Protein AF-A0A401T9U8-F1 (afdb_monomer)

Mean predicted aligned error: 13.86 Å

Foldseek 3Di:
DVVVVVVPDPDDDPVLCCVVCLVVLLCPDLCNQLLLLVLLVLLVVCCCVPVVDDDDPLLVVLSVLQSVLLSLLVNQVVVVVPPDDNDPPRDPVSSVVVSVVVSNVSSNVQSVLLCVLAVDPDDLVVSLVVVVVVCVVVVVVVCCVNCVVVCVVQNPCHPVDVVVVVVVVVVVVVSVVSSVCCHVPNPNVVSLVVSLVVLVVVVVCCVPVVDDDDPSNVVSNVSSVVSVVSNPDDDPDDPPPDDPDPPPDPPDDDDDDDDDDDDDD

Solvent-accessible surface area (backbone atoms only — not comparable to full-atom values): 15449 Å² total; per-residue (Å²): 119,73,73,62,62,66,68,72,61,89,82,68,62,70,68,57,52,52,51,56,44,47,52,50,46,38,59,65,48,95,56,48,72,40,50,55,49,48,21,55,58,40,26,49,53,38,34,33,72,76,68,66,48,86,76,51,73,58,40,53,51,18,52,53,39,30,47,52,11,49,34,40,34,42,52,53,58,48,60,82,63,70,83,70,83,84,68,90,88,64,57,64,67,61,26,51,51,52,48,52,53,50,21,47,50,52,9,45,53,50,39,51,49,39,47,54,58,71,72,40,95,65,56,68,66,58,55,49,48,57,51,47,53,55,50,48,55,54,49,52,52,52,46,45,75,74,46,34,72,60,32,73,74,60,40,84,72,57,90,70,44,73,67,52,52,51,52,52,51,50,50,53,51,49,52,53,51,50,55,50,44,32,61,78,57,34,67,61,56,51,47,54,53,54,53,52,48,53,50,52,54,50,56,50,42,28,74,75,69,69,50,86,80,54,71,58,35,54,53,12,47,50,34,34,53,51,15,54,53,51,51,67,51,80,76,81,76,74,81,82,82,70,74,79,78,77,79,80,76,78,78,76,88,76,91,84,80,89,80,92,75,90,80,89,132

Structure (mmCIF, N/CA/C/O backbone):
data_AF-A0A401T9U8-F1
#
_entry.id   AF-A0A401T9U8-F1
#
loop_
_atom_site.group_PDB
_atom_site.id
_atom_site.type_symbol
_atom_site.label_atom_id
_atom_site.label_alt_id
_atom_site.label_comp_id
_atom_site.label_asym_id
_atom_site.label_entity_id
_atom_site.label_seq_id
_atom_site.pdbx_PDB_ins_code
_atom_site.Cartn_x
_atom_site.Cartn_y
_atom_site.Cartn_z
_atom_site.occupancy
_atom_site.B_iso_or_equiv
_atom_site.auth_seq_id
_atom_site.auth_comp_id
_atom_site.auth_asym_id
_atom_site.auth_atom_id
_atom_site.pdbx_PDB_model_num
ATOM 1 N N . LYS A 1 1 ? 1.346 -3.626 -32.323 1.00 33.00 1 LYS A N 1
ATOM 2 C CA . LYS A 1 1 ? 2.395 -2.759 -32.933 1.00 33.00 1 LYS A CA 1
ATOM 3 C C . LYS A 1 1 ? 3.516 -2.349 -31.956 1.00 33.00 1 LYS A C 1
ATOM 5 O O . LYS A 1 1 ? 4.649 -2.275 -32.404 1.00 33.00 1 LYS A O 1
ATOM 10 N N . GLY A 1 2 ? 3.281 -2.220 -30.640 1.00 28.06 2 GLY A N 1
ATOM 11 C CA . GLY A 1 2 ? 4.340 -1.903 -29.653 1.00 28.06 2 GLY A CA 1
ATOM 12 C C . GLY A 1 2 ? 5.401 -2.991 -29.386 1.00 28.06 2 GLY A C 1
ATOM 13 O O . GLY A 1 2 ? 6.506 -2.670 -28.969 1.00 28.06 2 GLY A O 1
ATOM 14 N N . LEU A 1 3 ? 5.129 -4.272 -29.686 1.00 29.61 3 LEU A N 1
ATOM 15 C CA . LEU A 1 3 ? 6.120 -5.358 -29.538 1.00 29.61 3 LEU A CA 1
ATOM 16 C C . LEU A 1 3 ? 7.216 -5.354 -30.617 1.00 29.61 3 LEU A C 1
ATOM 18 O O . LEU A 1 3 ? 8.255 -5.985 -30.447 1.00 29.61 3 LEU A O 1
ATOM 22 N N . ARG A 1 4 ? 6.972 -4.672 -31.745 1.00 27.91 4 ARG A N 1
ATOM 23 C CA . ARG A 1 4 ? 7.943 -4.565 -32.841 1.00 27.91 4 ARG A CA 1
ATOM 24 C C . ARG A 1 4 ? 9.002 -3.493 -32.560 1.00 27.91 4 ARG A C 1
ATOM 26 O O . ARG A 1 4 ? 10.125 -3.646 -33.013 1.00 27.91 4 ARG A O 1
ATOM 33 N N . ILE A 1 5 ? 8.665 -2.493 -31.743 1.00 33.44 5 ILE A N 1
ATOM 34 C CA . ILE A 1 5 ? 9.568 -1.400 -31.349 1.00 33.44 5 ILE A CA 1
ATOM 35 C C . ILE A 1 5 ? 10.529 -1.857 -30.234 1.00 33.44 5 ILE A C 1
ATOM 37 O O . ILE A 1 5 ? 11.692 -1.485 -30.224 1.00 33.44 5 ILE A O 1
ATOM 41 N N . ALA A 1 6 ? 10.110 -2.783 -29.361 1.00 33.72 6 ALA A N 1
ATOM 42 C CA . ALA A 1 6 ? 11.011 -3.400 -28.376 1.00 33.72 6 ALA A CA 1
ATOM 43 C C . ALA A 1 6 ? 11.992 -4.430 -28.984 1.00 33.72 6 ALA A C 1
ATOM 45 O O . ALA A 1 6 ? 12.920 -4.882 -28.311 1.00 33.72 6 ALA A O 1
ATOM 46 N N . ARG A 1 7 ? 11.781 -4.840 -30.244 1.00 34.25 7 ARG A N 1
ATOM 47 C CA . ARG A 1 7 ? 12.649 -5.794 -30.950 1.00 34.25 7 ARG A CA 1
ATOM 48 C C . ARG A 1 7 ? 13.846 -5.106 -31.626 1.00 34.25 7 ARG A C 1
ATOM 50 O O . ARG A 1 7 ? 14.841 -5.785 -31.845 1.00 34.25 7 ARG A O 1
ATOM 57 N N . SER A 1 8 ? 13.771 -3.803 -31.921 1.00 30.23 8 SER A N 1
ATOM 58 C CA . SER A 1 8 ? 14.823 -3.062 -32.643 1.00 30.23 8 SER A CA 1
ATOM 59 C C . SER A 1 8 ? 15.884 -2.412 -31.750 1.00 30.23 8 SER A C 1
ATOM 61 O O . SER A 1 8 ? 16.931 -2.021 -32.245 1.00 30.23 8 SER A O 1
ATOM 63 N N . GLU A 1 9 ? 15.650 -2.319 -30.444 1.00 34.97 9 GLU A N 1
ATOM 64 C CA . GLU A 1 9 ? 16.538 -1.632 -29.501 1.00 34.97 9 GLU A CA 1
ATOM 65 C C . GLU A 1 9 ? 17.366 -2.679 -28.725 1.00 34.97 9 GLU A C 1
ATOM 67 O O . GLU A 1 9 ? 16.931 -3.254 -27.720 1.00 34.97 9 GLU A O 1
ATOM 72 N N . GLY A 1 10 ? 18.552 -2.996 -29.252 1.00 36.06 10 GLY A N 1
ATOM 73 C CA . GLY A 1 10 ? 19.499 -4.007 -28.763 1.00 36.06 10 GLY A CA 1
ATOM 74 C C . GLY A 1 10 ? 20.222 -3.653 -27.458 1.00 36.06 10 GLY A C 1
ATOM 75 O O . GLY A 1 10 ? 21.439 -3.751 -27.393 1.00 36.06 10 GLY A O 1
ATOM 76 N N . TRP A 1 11 ? 19.496 -3.266 -26.407 1.00 36.62 11 TRP A N 1
ATOM 77 C CA . TRP A 1 11 ? 20.088 -2.684 -25.191 1.00 36.62 11 TRP A CA 1
ATOM 78 C C . TRP A 1 11 ? 20.196 -3.609 -23.968 1.00 36.62 11 TRP A C 1
ATOM 80 O O . TRP A 1 11 ? 20.480 -3.122 -22.876 1.00 36.62 11 TRP A O 1
ATOM 90 N N . TYR A 1 12 ? 19.997 -4.926 -24.107 1.00 37.19 12 TYR A N 1
ATOM 91 C CA . TYR A 1 12 ? 20.130 -5.847 -22.967 1.00 37.19 12 TYR A CA 1
ATOM 92 C C . TYR A 1 12 ? 20.861 -7.143 -23.334 1.00 37.19 12 TYR A C 1
ATOM 94 O O . TYR A 1 12 ? 20.435 -7.824 -24.275 1.00 37.19 12 TYR A O 1
ATOM 102 N N . PRO A 1 13 ? 21.892 -7.549 -22.568 1.00 41.69 13 PRO A N 1
ATOM 103 C CA . PRO A 1 13 ? 22.546 -8.835 -22.764 1.00 41.69 13 PRO A CA 1
ATOM 104 C C . PRO A 1 13 ? 21.569 -9.996 -22.484 1.00 41.69 13 PRO A C 1
ATOM 106 O O . PRO A 1 13 ? 20.742 -9.961 -21.567 1.00 41.69 13 PRO A O 1
ATOM 109 N N . LEU A 1 14 ? 21.668 -11.048 -23.305 1.00 45.28 14 LEU A N 1
ATOM 110 C CA . LEU A 1 14 ? 20.808 -12.244 -23.336 1.00 45.28 14 LEU A CA 1
ATOM 111 C C . LEU A 1 14 ? 20.488 -12.912 -21.972 1.00 45.28 14 LEU A C 1
ATOM 113 O O . LEU A 1 14 ? 19.345 -13.351 -21.811 1.00 45.28 14 LEU A O 1
ATOM 117 N N . PRO A 1 15 ? 21.394 -12.989 -20.973 1.00 42.59 15 PRO A N 1
ATOM 118 C CA . PRO A 1 15 ? 21.060 -13.563 -19.662 1.00 42.59 15 PRO A CA 1
ATOM 119 C C . PRO A 1 15 ? 20.124 -12.675 -18.826 1.00 42.59 15 PRO A C 1
ATOM 121 O O . PRO A 1 15 ? 19.215 -13.187 -18.171 1.00 42.59 15 PRO A O 1
ATOM 124 N N . ILE A 1 16 ? 20.254 -11.347 -18.913 1.00 38.78 16 ILE A N 1
ATOM 125 C CA . ILE A 1 16 ? 19.381 -10.398 -18.200 1.00 38.78 16 ILE A CA 1
ATOM 126 C C . ILE A 1 16 ? 17.975 -10.446 -18.789 1.00 38.78 16 ILE A C 1
ATOM 128 O O . ILE A 1 16 ? 16.994 -10.445 -18.044 1.00 38.78 16 ILE A O 1
ATOM 132 N N . ARG A 1 17 ? 17.864 -10.609 -20.115 1.00 36.12 17 ARG A N 1
ATOM 133 C CA . ARG A 1 17 ? 16.585 -10.863 -20.788 1.00 36.12 17 ARG A CA 1
ATOM 134 C C . ARG A 1 17 ? 15.909 -12.126 -20.268 1.00 36.12 17 ARG A C 1
ATOM 136 O O . ARG A 1 17 ? 14.705 -12.098 -20.094 1.00 36.12 17 ARG A O 1
ATOM 143 N N . ARG A 1 18 ? 16.645 -13.197 -19.953 1.00 34.91 18 ARG A N 1
ATOM 144 C CA . ARG A 1 18 ? 16.062 -14.430 -19.392 1.00 34.91 18 ARG A CA 1
ATOM 145 C C . ARG A 1 18 ? 15.646 -14.302 -17.928 1.00 34.91 18 ARG A C 1
ATOM 147 O O . ARG A 1 18 ? 14.660 -14.919 -17.556 1.00 34.91 18 ARG A O 1
ATOM 154 N N . LEU A 1 19 ? 16.324 -13.490 -17.116 1.00 41.56 19 LEU A N 1
ATOM 155 C CA . LEU A 1 19 ? 15.950 -13.263 -15.711 1.00 41.56 19 LEU A CA 1
ATOM 156 C C . LEU A 1 19 ? 14.809 -12.252 -15.554 1.00 41.56 19 LEU A C 1
ATOM 158 O O . LEU A 1 19 ? 13.868 -12.492 -14.806 1.00 41.56 19 LEU A O 1
ATOM 162 N N . THR A 1 20 ? 14.845 -11.142 -16.295 1.00 43.94 20 THR A N 1
ATOM 163 C CA . THR A 1 20 ? 13.725 -10.185 -16.340 1.00 43.94 20 THR A CA 1
ATOM 164 C C . THR A 1 20 ? 12.515 -10.752 -17.053 1.00 43.94 20 THR A C 1
ATOM 166 O O . THR A 1 20 ? 11.404 -10.527 -16.578 1.00 43.94 20 THR A O 1
ATOM 169 N N . ALA A 1 21 ? 12.704 -11.528 -18.125 1.00 39.94 21 ALA A N 1
ATOM 170 C CA . ALA A 1 21 ? 11.623 -12.315 -18.695 1.00 39.94 21 ALA A CA 1
ATOM 171 C C . ALA A 1 21 ? 11.233 -13.463 -17.770 1.00 39.94 21 ALA A C 1
ATOM 173 O O . ALA A 1 21 ? 10.063 -13.742 -17.716 1.00 39.94 21 ALA A O 1
ATOM 174 N N . GLY A 1 22 ? 12.118 -14.088 -16.994 1.00 42.97 22 GLY A N 1
ATOM 175 C CA . GLY A 1 22 ? 11.759 -15.159 -16.054 1.00 42.97 22 GLY A CA 1
ATOM 176 C C . GLY A 1 22 ? 10.911 -14.660 -14.883 1.00 42.97 22 GLY A C 1
ATOM 177 O O . GLY A 1 22 ? 9.914 -15.284 -14.533 1.00 42.97 22 GLY A O 1
ATOM 178 N N . ILE A 1 23 ? 11.248 -13.491 -14.334 1.00 46.62 23 ILE A N 1
ATOM 179 C CA . ILE A 1 23 ? 10.471 -12.811 -13.291 1.00 46.62 23 ILE A CA 1
ATOM 180 C C . ILE A 1 23 ? 9.191 -12.219 -13.899 1.00 46.62 23 ILE A C 1
ATOM 182 O O . ILE A 1 23 ? 8.115 -12.468 -13.376 1.00 46.62 23 ILE A O 1
ATOM 186 N N . SER A 1 24 ? 9.252 -11.540 -15.052 1.00 39.28 24 SER A N 1
ATOM 187 C CA . SER A 1 24 ? 8.044 -11.021 -15.726 1.00 39.28 24 SER A CA 1
ATOM 188 C C . SER A 1 24 ? 7.134 -12.123 -16.282 1.00 39.28 24 SER A C 1
ATOM 190 O O . SER A 1 24 ? 5.925 -11.938 -16.288 1.00 39.28 24 SER A O 1
ATOM 192 N N . LEU A 1 25 ? 7.674 -13.269 -16.716 1.00 39.88 25 LEU A N 1
ATOM 193 C CA . LEU A 1 25 ? 6.904 -14.466 -17.080 1.00 39.88 25 LEU A CA 1
ATOM 194 C C . LEU A 1 25 ? 6.314 -15.077 -15.819 1.00 39.88 25 LEU A C 1
ATOM 196 O O . LEU A 1 25 ? 5.155 -15.442 -15.841 1.00 39.88 25 LEU A O 1
ATOM 200 N N . SER A 1 26 ? 7.046 -15.170 -14.709 1.00 42.69 26 SER A N 1
ATOM 201 C CA . SER A 1 26 ? 6.463 -15.678 -13.458 1.00 42.69 26 SER A CA 1
ATOM 202 C C . SER A 1 26 ? 5.339 -14.766 -12.948 1.00 42.69 26 SER A C 1
ATOM 204 O O . SER A 1 26 ? 4.369 -15.266 -12.384 1.00 42.69 26 SER A O 1
ATOM 206 N N . LEU A 1 27 ? 5.435 -13.457 -13.223 1.00 44.56 27 LEU A N 1
ATOM 207 C CA . LEU A 1 27 ? 4.460 -12.431 -12.848 1.00 44.56 27 LEU A CA 1
ATOM 208 C C . LEU A 1 27 ? 3.303 -12.206 -13.844 1.00 44.56 27 LEU A C 1
ATOM 210 O O . LEU A 1 27 ? 2.380 -11.454 -13.547 1.00 44.56 27 LEU A O 1
ATOM 214 N N . CYS A 1 28 ? 3.305 -12.850 -15.014 1.00 42.12 28 CYS A N 1
ATOM 215 C CA . CYS A 1 28 ? 2.253 -12.692 -16.028 1.00 42.12 28 CYS A CA 1
ATOM 216 C C . CYS A 1 28 ? 1.210 -13.815 -15.939 1.00 42.12 28 CYS A C 1
ATOM 218 O O . CYS A 1 28 ? 0.863 -14.443 -16.935 1.00 42.12 28 CYS A O 1
ATOM 220 N N . VAL A 1 29 ? 0.767 -14.167 -14.731 1.00 43.62 29 VAL A N 1
ATOM 221 C CA . VAL A 1 29 ? -0.381 -15.078 -14.579 1.00 43.62 29 VAL A CA 1
ATOM 222 C C . VAL A 1 29 ? -1.641 -14.206 -14.568 1.00 43.62 29 VAL A C 1
ATOM 224 O O . VAL A 1 29 ? -1.671 -13.283 -13.752 1.00 43.62 29 VAL A O 1
ATOM 227 N N . PRO A 1 30 ? -2.659 -14.452 -15.418 1.00 40.09 30 PRO A N 1
ATOM 228 C CA . PRO A 1 30 ? -3.969 -13.823 -15.246 1.00 40.09 30 PRO A CA 1
ATOM 229 C C . PRO A 1 30 ? -4.456 -14.093 -13.816 1.00 40.09 30 PRO A C 1
ATOM 231 O O . PRO A 1 30 ? -4.521 -15.249 -13.397 1.00 40.09 30 PRO A O 1
ATOM 234 N N . GLY A 1 31 ? -4.684 -13.030 -13.041 1.00 49.53 31 GLY A N 1
ATOM 235 C CA . GLY A 1 31 ? -4.922 -13.112 -11.595 1.00 49.53 31 GLY A CA 1
ATOM 236 C C . GLY A 1 31 ? -3.797 -12.576 -10.702 1.00 49.53 31 GLY A C 1
ATOM 237 O O . GLY A 1 31 ? -3.940 -12.611 -9.482 1.00 49.53 31 GLY A O 1
ATOM 238 N N . HIS A 1 32 ? -2.702 -12.039 -11.252 1.00 54.38 32 HIS A N 1
ATOM 239 C CA . HIS A 1 32 ? -1.659 -11.381 -10.451 1.00 54.38 32 HIS A CA 1
ATOM 240 C C . HIS A 1 32 ? -2.165 -10.139 -9.719 1.00 54.38 32 HIS A C 1
ATOM 242 O O . HIS A 1 32 ? -1.834 -9.943 -8.549 1.00 54.38 32 HIS A O 1
ATOM 248 N N . GLN A 1 33 ? -2.978 -9.309 -10.376 1.00 52.69 33 GLN A N 1
ATOM 249 C CA . GLN A 1 33 ? -3.523 -8.111 -9.744 1.00 52.69 33 GLN A CA 1
ATOM 250 C C . GLN A 1 33 ? -4.530 -8.517 -8.655 1.00 52.69 33 GLN A C 1
ATOM 252 O O . GLN A 1 33 ? -4.402 -8.107 -7.500 1.00 52.69 33 GLN A O 1
ATOM 257 N N . VAL A 1 34 ? -5.436 -9.442 -8.991 1.00 56.34 34 VAL A N 1
ATOM 258 C CA . VAL A 1 34 ? -6.448 -9.992 -8.075 1.00 56.34 34 VAL A CA 1
ATOM 259 C C . VAL A 1 34 ? -5.806 -10.616 -6.837 1.00 56.34 34 VAL A C 1
ATOM 261 O O . VAL A 1 34 ? -6.212 -10.343 -5.709 1.00 56.34 34 VAL A O 1
ATOM 264 N N . MET A 1 35 ? -4.761 -11.417 -7.026 1.00 57.16 35 MET A N 1
ATOM 265 C CA . MET A 1 35 ? -4.124 -12.131 -5.930 1.00 57.16 35 MET A CA 1
ATOM 266 C C . MET A 1 35 ? -3.220 -11.214 -5.085 1.00 57.16 35 MET A C 1
ATOM 268 O O . MET A 1 35 ? -3.058 -11.456 -3.893 1.00 57.16 35 MET A O 1
ATOM 272 N N . TYR A 1 36 ? -2.764 -10.071 -5.619 1.00 61.72 36 TYR A N 1
ATOM 273 C CA . TYR A 1 36 ? -2.117 -9.014 -4.829 1.00 61.72 36 TYR A CA 1
ATOM 274 C C . TYR A 1 36 ? -3.059 -8.380 -3.789 1.00 61.72 36 TYR A C 1
ATOM 276 O O . TYR A 1 36 ? -2.602 -7.872 -2.764 1.00 61.72 36 TYR A O 1
ATOM 284 N N . GLN A 1 37 ? -4.380 -8.449 -3.993 1.00 63.00 37 GLN A N 1
ATOM 285 C CA . GLN A 1 37 ? -5.374 -7.969 -3.023 1.00 63.00 37 GLN A CA 1
ATOM 286 C C . GLN A 1 37 ? -5.557 -8.905 -1.832 1.00 63.00 37 GLN A C 1
ATOM 288 O O . GLN A 1 37 ? -6.068 -8.485 -0.791 1.00 63.00 37 GLN A O 1
ATOM 293 N N . PHE A 1 38 ? -5.055 -10.142 -1.922 1.00 65.62 38 PHE A N 1
ATOM 294 C CA . PHE A 1 38 ? -5.013 -11.069 -0.790 1.00 65.62 38 PHE A CA 1
ATOM 295 C C . PHE A 1 38 ? -4.188 -10.496 0.371 1.00 65.62 38 PHE A C 1
ATOM 297 O O . PHE A 1 38 ? -4.424 -10.809 1.538 1.00 65.62 38 PHE A O 1
ATOM 304 N N . LYS A 1 39 ? -3.292 -9.549 0.059 1.00 72.44 39 LYS A N 1
ATOM 305 C CA . LYS A 1 39 ? -2.599 -8.690 1.016 1.00 72.44 39 LYS A CA 1
ATOM 306 C C . LYS A 1 39 ? -3.528 -8.018 2.034 1.00 72.44 39 LYS A C 1
ATOM 308 O O . LYS A 1 39 ? -3.117 -7.829 3.176 1.00 72.44 39 LYS A O 1
ATOM 313 N N . ILE A 1 40 ? -4.745 -7.619 1.655 1.00 77.31 40 ILE A N 1
ATOM 314 C CA . ILE A 1 40 ? -5.689 -6.954 2.570 1.00 77.31 40 ILE A CA 1
ATOM 315 C C . ILE A 1 40 ? -6.154 -7.941 3.647 1.00 77.31 40 ILE A C 1
ATOM 317 O O . ILE A 1 40 ? -6.158 -7.607 4.833 1.00 77.31 40 ILE A O 1
ATOM 321 N N . LEU A 1 41 ? -6.457 -9.179 3.249 1.00 76.69 41 LEU A N 1
ATOM 322 C CA . LEU A 1 41 ? -6.849 -10.247 4.166 1.00 76.69 41 LEU A CA 1
ATOM 323 C C . LEU A 1 41 ? -5.679 -10.683 5.058 1.00 76.69 41 LEU A C 1
ATOM 325 O O . LEU A 1 41 ? -5.844 -10.765 6.275 1.00 76.69 41 LEU A O 1
ATOM 329 N N . THR A 1 42 ? -4.479 -10.888 4.499 1.00 77.12 42 THR A N 1
ATOM 330 C CA . THR A 1 42 ? -3.295 -11.236 5.308 1.00 77.12 42 THR A CA 1
ATOM 331 C C . THR A 1 42 ? -2.922 -10.115 6.274 1.00 77.12 42 THR A C 1
ATOM 333 O O . THR A 1 42 ? -2.597 -10.388 7.426 1.00 77.12 42 THR A O 1
ATOM 336 N N . THR A 1 43 ? -3.038 -8.851 5.854 1.00 81.62 43 THR A N 1
ATOM 337 C CA . THR A 1 43 ? -2.866 -7.688 6.736 1.00 81.62 43 THR A CA 1
ATOM 338 C C . THR A 1 43 ? -3.850 -7.728 7.900 1.00 81.62 43 THR A C 1
ATOM 340 O O . THR A 1 43 ? -3.427 -7.565 9.038 1.00 81.62 43 THR A O 1
ATOM 343 N N . ALA A 1 44 ? -5.138 -7.980 7.652 1.00 79.75 44 ALA A N 1
ATOM 344 C CA . ALA A 1 44 ? -6.139 -8.041 8.714 1.00 79.75 44 ALA A CA 1
ATOM 345 C C . ALA A 1 44 ? -5.850 -9.164 9.724 1.00 79.75 44 ALA A C 1
ATOM 347 O O . ALA A 1 44 ? -5.879 -8.927 10.933 1.00 79.75 44 ALA A O 1
ATOM 348 N N . VAL A 1 45 ? -5.492 -10.359 9.240 1.00 80.62 45 VAL A N 1
ATOM 349 C CA . VAL A 1 45 ? -5.099 -11.494 10.092 1.00 80.62 45 VAL A CA 1
ATOM 350 C C . VAL A 1 45 ? -3.881 -11.136 10.944 1.00 80.62 45 VAL A C 1
ATOM 352 O O . VAL A 1 45 ? -3.916 -11.287 12.166 1.00 80.62 45 VAL A O 1
ATOM 355 N N . PHE A 1 46 ? -2.821 -10.592 10.340 1.00 82.12 46 PHE A N 1
ATOM 356 C CA . PHE A 1 46 ? -1.642 -10.172 11.096 1.00 82.12 46 PHE A CA 1
ATOM 357 C C . PHE A 1 46 ? -1.945 -9.024 12.061 1.00 82.12 46 PHE A C 1
ATOM 359 O O . PHE A 1 46 ? -1.397 -9.020 13.159 1.00 82.12 46 PHE A O 1
ATOM 366 N N . SER A 1 47 ? -2.831 -8.082 11.726 1.00 78.56 47 SER A N 1
ATOM 367 C CA . SER A 1 47 ? -3.249 -7.009 12.639 1.00 78.56 47 SER A CA 1
ATOM 368 C C . SER A 1 47 ? -3.947 -7.563 13.885 1.00 78.56 47 SER A C 1
ATOM 370 O O . SER A 1 47 ? -3.691 -7.080 14.989 1.00 78.56 47 SER A O 1
ATOM 372 N N . VAL A 1 48 ? -4.777 -8.601 13.748 1.00 81.06 48 VAL A N 1
ATOM 373 C CA . VAL A 1 48 ? -5.398 -9.278 14.899 1.00 81.06 48 VAL A CA 1
ATOM 374 C C . VAL A 1 48 ? -4.349 -10.037 15.717 1.00 81.06 48 VAL A C 1
ATOM 376 O O . VAL A 1 48 ? -4.316 -9.898 16.937 1.00 81.06 48 VAL A O 1
ATOM 379 N N . LEU A 1 49 ? -3.438 -10.768 15.067 1.00 83.81 49 LEU A N 1
ATOM 380 C CA . LEU A 1 49 ? -2.427 -11.582 15.753 1.00 83.81 49 LEU A CA 1
ATOM 381 C C . LEU A 1 49 ? -1.315 -10.751 16.427 1.00 83.81 49 LEU A C 1
ATOM 383 O O . LEU A 1 49 ? -0.955 -11.011 17.572 1.00 83.81 49 LEU A O 1
ATOM 387 N N . MET A 1 50 ? -0.755 -9.746 15.744 1.00 80.19 50 MET A N 1
ATOM 388 C CA . MET A 1 50 ? 0.425 -8.994 16.204 1.00 80.19 50 MET A CA 1
ATOM 389 C C . MET A 1 50 ? 0.103 -7.741 17.022 1.00 80.19 50 MET A C 1
ATOM 391 O O . MET A 1 50 ? 0.906 -7.382 17.890 1.00 80.19 50 MET A O 1
ATOM 395 N N . LEU A 1 51 ? -1.016 -7.061 16.730 1.00 79.56 51 LEU A N 1
ATOM 396 C CA . LEU A 1 51 ? -1.458 -5.848 17.439 1.00 79.56 51 LEU A CA 1
ATOM 397 C C . LEU A 1 51 ? -2.598 -6.136 18.427 1.00 79.56 51 LEU A C 1
ATOM 399 O O . LEU A 1 51 ? -3.052 -5.212 19.097 1.00 79.56 51 LEU A O 1
ATOM 403 N N . LYS A 1 52 ? -3.049 -7.396 18.538 1.00 78.31 52 LYS A N 1
ATOM 404 C CA . LYS A 1 52 ? -4.145 -7.829 19.424 1.00 78.31 52 LYS A CA 1
ATOM 405 C C . LYS A 1 52 ? -5.439 -7.027 19.227 1.00 78.31 52 LYS A C 1
ATOM 407 O O . LYS A 1 52 ? -6.182 -6.783 20.176 1.00 78.31 52 LYS A O 1
ATOM 412 N N . LYS A 1 53 ? -5.720 -6.595 17.994 1.00 76.81 53 LYS A N 1
ATOM 413 C CA . LYS A 1 53 ? -6.953 -5.862 17.686 1.00 76.81 53 LYS A CA 1
ATOM 414 C C . LYS A 1 53 ? -8.164 -6.790 17.700 1.00 76.81 53 LYS A C 1
ATOM 416 O O . LYS A 1 53 ? -8.113 -7.883 17.145 1.00 76.81 53 LYS A O 1
ATOM 421 N N . SER A 1 54 ? -9.268 -6.333 18.294 1.00 72.56 54 SER A N 1
ATOM 422 C CA . SER A 1 54 ? -10.546 -7.053 18.295 1.00 72.56 54 SER A CA 1
ATOM 423 C C . SER A 1 54 ? -11.460 -6.532 17.182 1.00 72.56 54 SER A C 1
ATOM 425 O O . SER A 1 54 ? -12.136 -5.515 17.330 1.00 72.56 54 SER A O 1
ATOM 427 N N . LEU A 1 55 ? -11.474 -7.234 16.046 1.00 78.06 55 LEU A N 1
ATOM 428 C CA . LEU A 1 55 ? -12.384 -6.926 14.940 1.00 78.06 55 LEU A CA 1
ATOM 429 C C . LEU A 1 55 ? -13.767 -7.535 15.195 1.00 78.06 55 LEU A C 1
ATOM 431 O O . LEU A 1 55 ? -13.883 -8.694 15.600 1.00 78.06 55 LEU A O 1
ATOM 435 N N . SER A 1 56 ? -14.825 -6.759 14.956 1.00 83.56 56 SER A N 1
ATOM 436 C CA . SER A 1 56 ? -16.202 -7.254 15.056 1.00 83.56 56 SER A CA 1
ATOM 437 C C . SER A 1 56 ? -16.534 -8.209 13.901 1.00 83.56 56 SER A C 1
ATOM 439 O O . SER A 1 56 ? -15.886 -8.193 12.853 1.00 83.56 56 SER A O 1
ATOM 441 N N . ARG A 1 57 ? -17.586 -9.027 14.055 1.00 84.06 57 ARG A N 1
ATOM 442 C CA . ARG A 1 57 ? -18.065 -9.902 12.966 1.00 84.06 57 ARG A CA 1
ATOM 443 C C . ARG A 1 57 ? -18.440 -9.095 11.714 1.00 84.06 57 ARG A C 1
ATOM 445 O O . ARG A 1 57 ? -18.129 -9.520 10.609 1.00 84.06 57 ARG A O 1
ATOM 452 N N . LEU A 1 58 ? -19.017 -7.903 11.893 1.00 85.00 58 LEU A N 1
ATOM 453 C CA . LEU A 1 58 ? -19.335 -6.965 10.807 1.00 85.00 58 LEU A CA 1
ATOM 454 C C . LEU A 1 58 ? -18.075 -6.457 10.090 1.00 85.00 58 LEU A C 1
ATOM 456 O O . LEU A 1 58 ? -18.053 -6.393 8.865 1.00 85.00 58 LEU A O 1
ATOM 460 N N . GLN A 1 59 ? -16.999 -6.168 10.828 1.00 85.19 59 GLN A N 1
ATOM 461 C CA . GLN A 1 59 ? -15.726 -5.750 10.234 1.00 85.19 59 GLN A CA 1
ATOM 462 C C . GLN A 1 59 ? -15.076 -6.882 9.433 1.00 85.19 59 GLN A C 1
ATOM 464 O O . GLN A 1 59 ? -14.597 -6.649 8.326 1.00 85.19 59 GLN A O 1
ATOM 469 N N . TRP A 1 60 ? -15.125 -8.120 9.925 1.00 86.75 60 TRP A N 1
ATOM 470 C CA . TRP A 1 60 ? -14.677 -9.281 9.152 1.00 86.75 60 TRP A CA 1
ATOM 471 C C . TRP A 1 60 ? -15.470 -9.463 7.858 1.00 86.75 60 TRP A C 1
ATOM 473 O O . TRP A 1 60 ? -14.872 -9.632 6.798 1.00 86.75 60 TRP A O 1
ATOM 483 N N . VAL A 1 61 ? -16.799 -9.354 7.923 1.00 87.88 61 VAL A N 1
ATOM 484 C CA . VAL A 1 61 ? -17.656 -9.412 6.730 1.00 87.88 61 VAL A CA 1
ATOM 485 C C . VAL A 1 61 ? -17.292 -8.295 5.751 1.00 87.88 61 VAL A C 1
ATOM 487 O O . VAL A 1 61 ? -17.092 -8.561 4.570 1.00 87.88 61 VAL A O 1
ATOM 490 N N . SER A 1 62 ? -17.108 -7.063 6.234 1.00 88.62 62 SER A N 1
ATOM 491 C CA . SER A 1 62 ? -16.722 -5.937 5.378 1.00 88.62 62 SER A CA 1
ATOM 492 C C . SER A 1 62 ? -15.375 -6.152 4.677 1.00 88.62 62 SER A C 1
ATOM 494 O O . SER A 1 62 ? -15.234 -5.789 3.516 1.00 88.62 62 SER A O 1
ATOM 496 N N . LEU A 1 63 ? -14.406 -6.811 5.322 1.00 86.69 63 LEU A N 1
ATOM 497 C CA . LEU A 1 63 ? -13.110 -7.130 4.716 1.00 86.69 63 LEU A CA 1
ATOM 498 C C . LEU A 1 63 ? -13.232 -8.163 3.590 1.00 86.69 63 LEU A C 1
ATOM 500 O O . LEU A 1 63 ? -12.555 -8.042 2.570 1.00 86.69 63 LEU A O 1
ATOM 504 N N . VAL A 1 64 ? -14.108 -9.158 3.751 1.00 88.44 64 VAL A N 1
ATOM 505 C CA . VAL A 1 64 ? -14.380 -10.163 2.711 1.00 88.44 64 VAL A CA 1
ATOM 506 C C . VAL A 1 64 ? -15.114 -9.534 1.525 1.00 88.44 64 VAL A C 1
ATOM 508 O O . VAL A 1 64 ? -14.749 -9.783 0.374 1.00 88.44 64 VAL A O 1
ATOM 511 N N . ILE A 1 65 ? -16.102 -8.673 1.792 1.00 88.81 65 ILE A N 1
ATOM 512 C CA . ILE A 1 65 ? -16.812 -7.915 0.750 1.00 88.81 65 ILE A CA 1
ATOM 513 C C . ILE A 1 65 ? -15.832 -7.004 0.005 1.00 88.81 65 ILE A C 1
ATOM 515 O O . ILE A 1 65 ? -15.831 -6.993 -1.224 1.00 88.81 65 ILE A O 1
ATOM 519 N N . LEU A 1 66 ? -14.958 -6.297 0.729 1.00 88.31 66 LEU A N 1
ATOM 520 C CA . LEU A 1 66 ? -13.926 -5.442 0.148 1.00 88.31 66 LEU A CA 1
ATOM 521 C C . LEU A 1 66 ? -13.014 -6.239 -0.792 1.00 88.31 66 LEU A C 1
ATOM 523 O O . LEU A 1 66 ? -12.829 -5.844 -1.940 1.00 88.31 66 LEU A O 1
ATOM 527 N N . PHE A 1 67 ? -12.473 -7.369 -0.328 1.00 86.06 67 PHE A N 1
ATOM 528 C CA . PHE A 1 67 ? -11.616 -8.233 -1.143 1.00 86.06 67 PHE A CA 1
ATOM 529 C C . PHE A 1 67 ? -12.326 -8.691 -2.424 1.00 86.06 67 PHE A C 1
ATOM 531 O O . PHE A 1 67 ? -11.766 -8.584 -3.515 1.00 86.06 67 PHE A O 1
ATOM 538 N N . THR A 1 68 ? -13.579 -9.130 -2.298 1.00 86.50 68 THR A N 1
ATOM 539 C CA . THR A 1 68 ? -14.397 -9.588 -3.429 1.00 86.50 68 THR A CA 1
ATOM 540 C C . THR A 1 68 ? -14.662 -8.457 -4.427 1.00 86.50 68 THR A C 1
ATOM 542 O O . THR A 1 68 ? -14.474 -8.638 -5.627 1.00 86.50 68 THR A O 1
ATOM 545 N N . GLY A 1 69 ? -15.033 -7.267 -3.946 1.00 85.31 69 GLY A N 1
ATOM 546 C CA . GLY A 1 69 ? -15.284 -6.104 -4.796 1.00 85.31 69 GLY A CA 1
ATOM 547 C C . GLY A 1 69 ? -14.047 -5.681 -5.590 1.00 85.31 69 GLY A C 1
ATOM 548 O O . GLY A 1 69 ? -14.138 -5.437 -6.793 1.00 85.31 69 GLY A O 1
ATOM 549 N N . ILE A 1 70 ? -12.867 -5.672 -4.960 1.00 83.94 70 ILE A N 1
ATOM 550 C CA . ILE A 1 70 ? -11.625 -5.325 -5.662 1.00 83.94 70 ILE A CA 1
ATOM 551 C C . ILE A 1 70 ? -11.229 -6.416 -6.659 1.00 83.94 70 ILE A C 1
ATOM 553 O O . ILE A 1 70 ? -10.781 -6.085 -7.755 1.00 83.94 70 ILE A O 1
ATOM 557 N N . ALA A 1 71 ? -11.407 -7.695 -6.317 1.00 82.38 71 ALA A N 1
ATOM 558 C CA . ALA A 1 71 ? -11.150 -8.792 -7.245 1.00 82.38 71 ALA A CA 1
ATOM 559 C C . ALA A 1 71 ? -11.944 -8.606 -8.549 1.00 82.38 71 ALA A C 1
ATOM 561 O O . ALA A 1 71 ? -11.361 -8.651 -9.628 1.00 82.38 71 ALA A O 1
ATOM 562 N N . ILE A 1 72 ? -13.237 -8.283 -8.449 1.00 83.19 72 ILE A N 1
ATOM 563 C CA . ILE A 1 72 ? -14.106 -8.032 -9.609 1.00 83.19 72 ILE A CA 1
ATOM 564 C C . ILE A 1 72 ? -13.636 -6.808 -10.413 1.00 83.19 72 ILE A C 1
ATOM 566 O O . ILE A 1 72 ? -13.478 -6.889 -11.634 1.00 83.19 72 ILE A O 1
ATOM 570 N N . VAL A 1 73 ? -13.356 -5.682 -9.738 1.00 81.44 73 VAL A N 1
ATOM 571 C CA . VAL A 1 73 ? -12.854 -4.457 -10.393 1.00 81.44 73 VAL A CA 1
ATOM 572 C C . VAL A 1 73 ? -11.565 -4.734 -11.168 1.00 81.44 73 VAL A C 1
ATOM 574 O O . VAL A 1 73 ? -11.387 -4.224 -12.272 1.00 81.44 73 VAL A O 1
ATOM 577 N N . GLN A 1 74 ? -10.662 -5.541 -10.613 1.00 76.38 74 GLN A N 1
ATOM 578 C CA . GLN A 1 74 ? -9.367 -5.797 -11.232 1.00 76.38 74 GLN A CA 1
ATOM 579 C C . GLN A 1 74 ? -9.412 -6.814 -12.366 1.00 76.38 74 GLN A C 1
ATOM 581 O O . GLN A 1 74 ? -8.721 -6.600 -13.357 1.00 76.38 74 GLN A O 1
ATOM 586 N N . VAL A 1 75 ? -10.254 -7.850 -12.280 1.00 74.25 75 VAL A N 1
ATOM 587 C CA . VAL A 1 75 ? -10.499 -8.754 -13.420 1.00 74.25 75 VAL A CA 1
ATOM 588 C C . VAL A 1 75 ? -10.983 -7.950 -14.627 1.00 74.25 75 VAL A C 1
ATOM 590 O O . VAL A 1 75 ? -10.407 -8.049 -15.708 1.00 74.25 75 VAL A O 1
ATOM 593 N N . THR A 1 76 ? -11.944 -7.051 -14.410 1.00 71.38 76 THR A N 1
ATOM 594 C CA . THR A 1 76 ? -12.491 -6.186 -15.467 1.00 71.38 76 THR A CA 1
ATOM 595 C C . THR A 1 76 ? -11.411 -5.287 -16.098 1.00 71.38 76 THR A C 1
ATOM 597 O O . THR A 1 76 ? -11.403 -5.042 -17.303 1.00 71.38 76 THR A O 1
ATOM 600 N N . GLN A 1 77 ? -10.450 -4.802 -15.300 1.00 67.50 77 GLN A N 1
ATOM 601 C CA . GLN A 1 77 ? -9.328 -3.995 -15.801 1.00 67.50 77 GLN A CA 1
ATOM 602 C C . GLN A 1 77 ? -8.278 -4.812 -16.571 1.00 67.50 77 GLN A C 1
ATOM 604 O O . GLN A 1 77 ? -7.633 -4.272 -17.475 1.00 67.50 77 GLN A O 1
ATOM 609 N N . GLU A 1 78 ? -8.071 -6.084 -16.218 1.00 63.97 78 GLU A N 1
ATOM 610 C CA . GLU A 1 78 ? -7.146 -6.980 -16.923 1.00 63.97 78 GLU A CA 1
ATOM 611 C C . GLU A 1 78 ? -7.704 -7.425 -18.286 1.00 63.97 78 GLU A C 1
ATOM 613 O O . GLU A 1 78 ? -6.942 -7.549 -19.251 1.00 63.97 78 GLU A O 1
ATOM 618 N N . GLU A 1 79 ? -9.021 -7.608 -18.407 1.00 59.47 79 GLU A N 1
ATOM 619 C CA . GLU A 1 79 ? -9.678 -8.008 -19.660 1.00 59.47 79 GLU A CA 1
ATOM 620 C C . GLU A 1 79 ? -9.509 -6.955 -20.764 1.00 59.47 79 GLU A C 1
ATOM 622 O O . GLU A 1 79 ? -9.109 -7.291 -21.879 1.00 59.47 79 GLU A O 1
ATOM 627 N N . GLY A 1 80 ? -9.638 -5.663 -20.436 1.00 52.66 80 GLY A N 1
ATOM 628 C CA . GLY A 1 80 ? -9.358 -4.564 -21.373 1.00 52.66 80 GLY A CA 1
ATOM 629 C C . GLY A 1 80 ? -7.886 -4.448 -21.807 1.00 52.66 80 GLY A C 1
ATOM 630 O O . GLY A 1 80 ? -7.568 -3.747 -22.769 1.00 52.66 80 GLY A O 1
ATOM 631 N N . ARG A 1 81 ? -6.964 -5.135 -21.116 1.00 49.97 81 ARG A N 1
ATOM 632 C CA . ARG A 1 81 ? -5.517 -5.156 -21.404 1.00 49.97 81 ARG A CA 1
ATOM 633 C C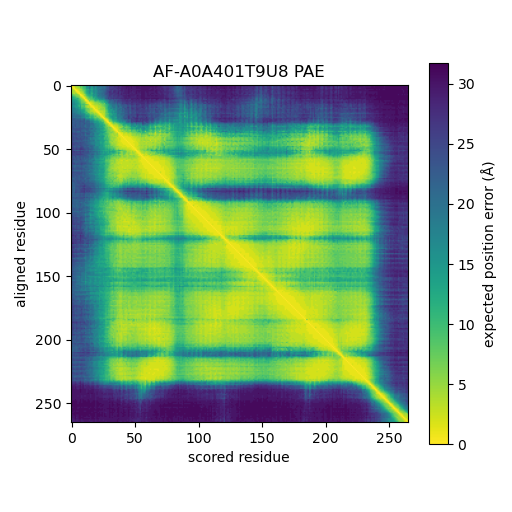 . ARG A 1 81 ? -5.048 -6.463 -22.053 1.00 49.97 81 ARG A C 1
ATOM 635 O O . ARG A 1 81 ? -3.904 -6.534 -22.517 1.00 49.97 81 ARG A O 1
ATOM 642 N N . SER A 1 82 ? -5.903 -7.482 -22.116 1.00 44.28 82 SER A N 1
ATOM 643 C CA . SER A 1 82 ? -5.549 -8.837 -22.544 1.00 44.28 82 SER A CA 1
ATOM 644 C C . SER A 1 82 ? -5.629 -9.010 -24.060 1.00 44.28 82 SER A C 1
ATOM 646 O O . SER A 1 82 ? -6.473 -9.709 -24.602 1.00 44.28 82 SER A O 1
ATOM 648 N N . GLY A 1 83 ? -4.673 -8.389 -24.750 1.00 43.75 83 GLY A N 1
ATOM 649 C CA . GLY A 1 83 ? -4.298 -8.706 -26.132 1.00 43.75 83 GLY A CA 1
ATOM 650 C C . GLY A 1 83 ? -2.849 -9.193 -26.239 1.00 43.75 83 GLY A C 1
ATOM 651 O O . GLY A 1 83 ? -2.175 -8.871 -27.217 1.00 43.75 83 GLY A O 1
ATOM 652 N N . ARG A 1 84 ? -2.310 -9.862 -25.207 1.00 45.72 84 ARG A N 1
ATOM 653 C CA . ARG A 1 84 ? -0.882 -10.213 -25.129 1.00 45.72 84 ARG A CA 1
ATOM 654 C C . ARG A 1 84 ? -0.666 -11.722 -25.075 1.00 45.72 84 ARG A C 1
ATOM 656 O O . ARG A 1 84 ? -1.155 -12.395 -24.175 1.00 45.72 84 ARG A O 1
ATOM 663 N N . ASP A 1 85 ? 0.079 -12.203 -26.065 1.00 42.69 85 ASP A N 1
ATOM 664 C CA . ASP A 1 85 ? 0.485 -13.590 -26.279 1.00 42.69 85 ASP A CA 1
ATOM 665 C C . ASP A 1 85 ? 0.929 -14.293 -24.987 1.00 42.69 85 ASP A C 1
ATOM 667 O O . ASP A 1 85 ? 1.840 -13.834 -24.292 1.00 42.69 85 ASP A O 1
ATOM 671 N N . ARG A 1 86 ? 0.304 -15.442 -24.700 1.00 49.03 86 ARG A N 1
ATOM 672 C CA . ARG A 1 86 ? 0.763 -16.391 -23.679 1.00 49.03 86 ARG A CA 1
ATOM 673 C C . ARG A 1 86 ? 2.158 -16.879 -24.069 1.00 49.03 86 ARG A C 1
ATOM 675 O O . ARG A 1 86 ? 2.320 -17.503 -25.115 1.00 49.03 86 ARG A O 1
ATOM 682 N N . ALA A 1 87 ? 3.165 -16.605 -23.243 1.00 50.19 87 ALA A N 1
ATOM 683 C CA . ALA A 1 87 ? 4.505 -17.132 -23.472 1.00 50.19 87 ALA A CA 1
ATOM 684 C C . ALA A 1 87 ? 4.532 -18.639 -23.126 1.00 50.19 87 ALA A C 1
ATOM 686 O O . ALA A 1 87 ? 4.172 -19.006 -22.004 1.00 50.19 87 ALA A O 1
ATOM 687 N N . PRO A 1 88 ? 4.941 -19.529 -24.046 1.00 42.06 88 PRO A N 1
ATOM 688 C CA . PRO A 1 88 ? 5.056 -20.955 -23.750 1.00 42.06 88 PRO A CA 1
ATOM 689 C C . PRO A 1 88 ? 6.183 -21.197 -22.728 1.00 42.06 88 PRO A C 1
ATOM 691 O O . PRO A 1 88 ? 7.296 -20.703 -22.905 1.00 42.06 88 PRO A O 1
ATOM 694 N N . GLY A 1 89 ? 5.894 -21.948 -21.656 1.00 55.62 89 GLY A N 1
ATOM 695 C CA . GLY A 1 89 ? 6.872 -22.322 -20.614 1.00 55.62 89 GLY A CA 1
ATOM 696 C C . GLY A 1 89 ? 6.675 -21.688 -19.227 1.00 55.62 89 GLY A C 1
ATOM 697 O O . GLY A 1 89 ? 7.588 -21.719 -18.404 1.00 55.62 89 GLY A O 1
ATOM 698 N N . GLN A 1 90 ? 5.512 -21.097 -18.945 1.00 55.78 90 GLN A N 1
ATOM 699 C CA . GLN A 1 90 ? 5.223 -20.454 -17.661 1.00 55.78 90 GLN A CA 1
ATOM 700 C C . GLN A 1 90 ? 4.737 -21.460 -16.602 1.00 55.78 90 GLN A C 1
ATOM 702 O O . GLN A 1 90 ? 3.678 -22.071 -16.737 1.00 55.78 90 GLN A O 1
ATOM 707 N N . ASN A 1 91 ? 5.495 -21.608 -15.512 1.00 64.69 91 ASN A N 1
ATOM 708 C CA . ASN A 1 91 ? 5.111 -22.456 -14.383 1.00 64.69 91 ASN A CA 1
ATOM 709 C C . ASN A 1 91 ? 4.096 -21.734 -13.485 1.00 64.69 91 ASN A C 1
ATOM 711 O O . ASN A 1 91 ? 4.476 -20.965 -12.599 1.00 64.69 91 ASN A O 1
ATOM 715 N N . TYR A 1 92 ? 2.808 -22.019 -13.681 1.00 66.56 92 TYR A N 1
ATOM 716 C CA . TYR A 1 92 ? 1.708 -21.455 -12.886 1.00 66.56 92 TYR A CA 1
ATOM 717 C C . TYR A 1 92 ? 1.895 -21.638 -11.377 1.00 66.56 92 TYR A C 1
ATOM 719 O O . TYR A 1 92 ? 1.627 -20.716 -10.611 1.00 66.56 92 TYR A O 1
ATOM 727 N N . LEU A 1 93 ? 2.412 -22.795 -10.950 1.00 69.38 93 LEU A N 1
ATOM 728 C CA . LEU A 1 93 ? 2.643 -23.089 -9.536 1.00 69.38 93 LEU A CA 1
ATOM 729 C C . LEU A 1 93 ? 3.696 -22.159 -8.915 1.00 69.38 93 LEU A C 1
ATOM 731 O O . LEU A 1 93 ? 3.504 -21.668 -7.808 1.00 69.38 93 LEU A O 1
ATOM 735 N N . VAL A 1 94 ? 4.787 -21.878 -9.635 1.00 69.25 94 VAL A N 1
ATOM 736 C CA . VAL A 1 94 ? 5.855 -20.986 -9.153 1.00 69.25 94 VAL A CA 1
ATOM 737 C C . VAL A 1 94 ? 5.349 -19.548 -9.065 1.00 69.25 94 VAL A C 1
ATOM 739 O O . VAL A 1 94 ? 5.607 -18.878 -8.069 1.00 69.25 94 VAL A O 1
ATOM 742 N N . GLY A 1 95 ? 4.575 -19.097 -10.059 1.00 65.69 95 GLY A N 1
ATOM 743 C CA . GLY A 1 95 ? 3.912 -17.792 -10.018 1.00 65.69 95 GLY A CA 1
ATOM 744 C C . GLY A 1 95 ? 2.938 -17.678 -8.842 1.00 65.69 95 GLY A C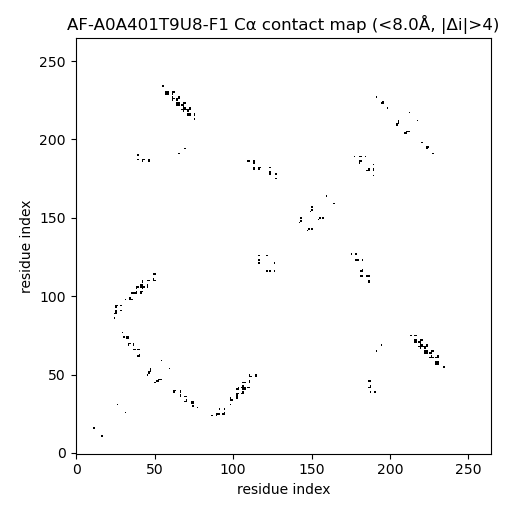 1
ATOM 745 O O . GLY A 1 95 ? 3.000 -16.716 -8.084 1.00 65.69 95 GLY A O 1
ATOM 746 N N . LEU A 1 96 ? 2.098 -18.695 -8.625 1.00 66.12 96 LEU A N 1
ATOM 747 C CA . LEU A 1 96 ? 1.150 -18.727 -7.509 1.00 66.12 96 LEU A CA 1
ATOM 748 C C . LEU A 1 96 ? 1.864 -18.680 -6.151 1.00 66.12 96 LEU A C 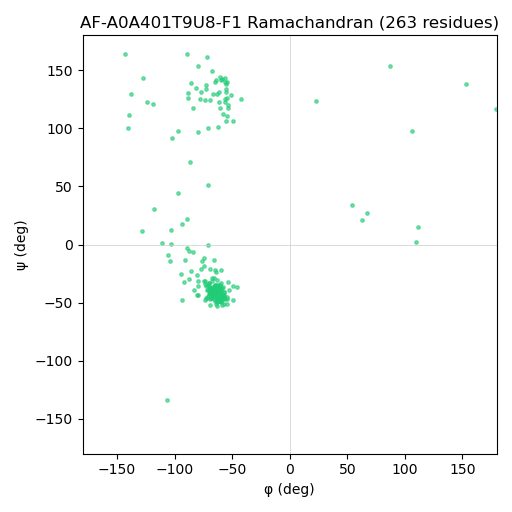1
ATOM 750 O O . LEU A 1 96 ? 1.519 -17.859 -5.303 1.00 66.12 96 LEU A O 1
ATOM 754 N N . LEU A 1 97 ? 2.887 -19.517 -5.951 1.00 73.62 97 LEU A N 1
ATOM 755 C CA . LEU A 1 97 ? 3.669 -19.531 -4.714 1.00 73.62 97 LEU A CA 1
ATOM 756 C C . LEU A 1 97 ? 4.397 -18.200 -4.485 1.00 73.62 97 LEU A C 1
ATOM 758 O O . LEU A 1 97 ? 4.383 -17.686 -3.368 1.00 73.62 97 LEU A O 1
ATOM 762 N N . ALA A 1 98 ? 4.974 -17.601 -5.530 1.00 68.31 98 ALA A N 1
ATOM 763 C CA . ALA A 1 98 ? 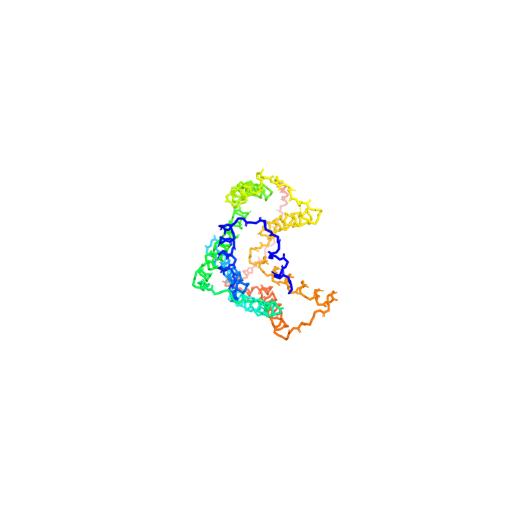5.621 -1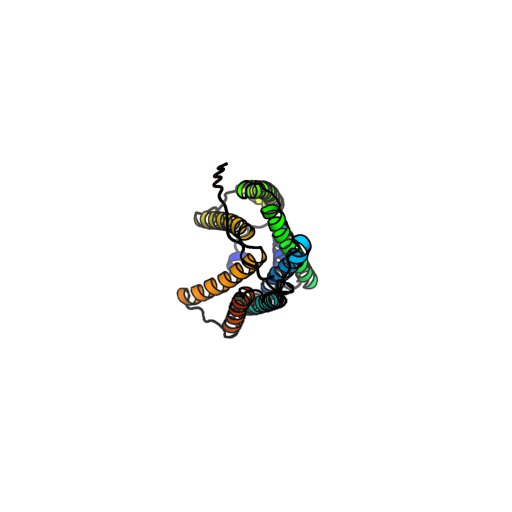6.294 -5.435 1.00 68.31 98 ALA A CA 1
ATOM 764 C C . ALA A 1 98 ? 4.634 -15.193 -5.010 1.00 68.31 98 ALA A C 1
ATOM 766 O O . ALA A 1 98 ? 4.959 -14.358 -4.158 1.00 68.31 98 ALA A O 1
ATOM 767 N N . VAL A 1 99 ? 3.403 -15.211 -5.532 1.00 68.62 99 VAL A N 1
ATOM 768 C CA . VAL A 1 99 ? 2.369 -14.254 -5.123 1.00 68.62 99 VAL A CA 1
ATOM 769 C C . VAL A 1 99 ? 1.946 -14.479 -3.677 1.00 68.62 99 VAL A C 1
ATOM 771 O O . VAL A 1 99 ? 1.879 -13.516 -2.918 1.00 68.62 99 VAL A O 1
ATOM 774 N N . LEU A 1 100 ? 1.728 -15.726 -3.257 1.00 72.50 100 LEU A N 1
ATOM 775 C CA . LEU A 1 100 ? 1.365 -16.030 -1.871 1.00 72.50 100 LEU A CA 1
ATOM 776 C C . LEU A 1 100 ? 2.445 -15.558 -0.891 1.00 72.50 100 LEU A C 1
ATOM 778 O O . LEU A 1 100 ? 2.137 -14.851 0.071 1.00 72.50 100 LEU A O 1
ATOM 782 N N . VAL A 1 101 ? 3.714 -15.866 -1.170 1.00 77.81 101 VAL A N 1
ATOM 783 C CA . VAL A 1 101 ? 4.849 -15.421 -0.347 1.00 77.81 101 VAL A CA 1
ATOM 784 C C . VAL A 1 101 ? 4.934 -13.895 -0.309 1.00 77.81 101 VAL A C 1
ATOM 786 O O . VAL A 1 101 ? 5.105 -13.318 0.767 1.00 77.81 101 VAL A O 1
ATOM 789 N N . SER A 1 102 ? 4.753 -13.214 -1.445 1.00 74.44 102 SER A N 1
ATOM 790 C CA . SER A 1 102 ? 4.787 -11.746 -1.483 1.00 74.44 102 SER A CA 1
ATOM 791 C C . SER A 1 102 ? 3.613 -11.103 -0.729 1.00 74.44 102 SER A C 1
ATOM 793 O O . SER A 1 102 ? 3.814 -10.112 -0.026 1.00 74.44 102 SER A O 1
ATOM 795 N N . CYS A 1 103 ? 2.412 -11.688 -0.776 1.00 74.94 103 CYS A N 1
ATOM 796 C CA . CYS A 1 103 ? 1.238 -11.199 -0.048 1.00 74.94 103 CYS A CA 1
ATOM 797 C C . CYS A 1 103 ? 1.367 -11.388 1.465 1.00 74.94 103 CYS A C 1
ATOM 799 O O . CYS A 1 103 ? 1.016 -10.487 2.234 1.00 74.94 103 CYS A O 1
ATOM 801 N N . VAL A 1 104 ? 1.888 -12.537 1.904 1.00 77.94 104 VAL A N 1
ATOM 802 C CA . VAL A 1 104 ? 2.167 -12.805 3.322 1.00 77.94 104 VAL A CA 1
ATOM 803 C C . VAL A 1 104 ? 3.257 -11.864 3.830 1.00 77.94 104 VAL A C 1
ATOM 805 O O . VAL A 1 104 ? 3.059 -11.193 4.842 1.00 77.94 104 VAL A O 1
ATOM 808 N N . SER A 1 105 ? 4.364 -11.740 3.092 1.00 82.69 105 SER A N 1
ATOM 809 C CA . SER A 1 105 ? 5.466 -10.834 3.431 1.00 82.69 105 SER A CA 1
ATOM 810 C C . SER A 1 105 ? 5.004 -9.374 3.510 1.00 82.69 105 SER A C 1
ATOM 812 O O . SER A 1 105 ? 5.305 -8.679 4.480 1.00 82.69 105 SER A O 1
ATOM 814 N N . SER A 1 106 ? 4.198 -8.913 2.546 1.00 81.62 106 SER A N 1
ATOM 815 C CA . SER A 1 106 ? 3.691 -7.538 2.528 1.00 81.62 106 SER A CA 1
ATOM 816 C C . SER A 1 106 ? 2.717 -7.252 3.674 1.00 81.62 106 SER A C 1
ATOM 818 O O . SER A 1 106 ? 2.796 -6.183 4.286 1.00 81.62 106 SER A O 1
ATOM 820 N N . GLY A 1 107 ? 1.824 -8.199 3.990 1.00 80.69 107 GLY A N 1
ATOM 821 C CA . GLY A 1 107 ? 0.910 -8.089 5.128 1.00 80.69 107 GLY A CA 1
ATOM 822 C C . GLY A 1 107 ? 1.664 -8.027 6.455 1.00 80.69 107 GLY A C 1
ATOM 823 O O . GLY A 1 107 ? 1.447 -7.110 7.246 1.00 80.69 107 GLY A O 1
ATOM 824 N N . PHE A 1 108 ? 2.621 -8.936 6.657 1.00 84.00 108 PHE A N 1
ATOM 825 C CA . PHE A 1 108 ? 3.478 -8.953 7.840 1.00 84.00 108 PHE A CA 1
ATOM 826 C C . PHE A 1 108 ? 4.263 -7.647 7.997 1.00 84.00 108 PHE A C 1
ATOM 828 O O . PHE A 1 108 ? 4.186 -7.009 9.043 1.00 84.00 108 PHE A O 1
ATOM 835 N N . ALA A 1 109 ? 4.976 -7.210 6.954 1.00 84.31 109 ALA A N 1
ATOM 836 C CA . ALA A 1 109 ? 5.798 -6.004 7.002 1.00 84.31 109 ALA A CA 1
ATOM 837 C C . ALA A 1 109 ? 4.966 -4.751 7.308 1.00 84.31 109 ALA A C 1
ATOM 839 O O . ALA A 1 109 ? 5.380 -3.918 8.112 1.00 84.31 109 ALA A O 1
ATOM 840 N N . GLY A 1 110 ? 3.774 -4.628 6.713 1.00 83.31 110 GLY A N 1
ATOM 841 C CA . GLY A 1 110 ? 2.877 -3.501 6.969 1.00 83.31 110 GLY A CA 1
ATOM 842 C C . GLY A 1 110 ? 2.380 -3.452 8.415 1.00 83.31 110 GLY A C 1
ATOM 843 O O . GLY A 1 110 ? 2.389 -2.391 9.036 1.00 83.31 110 GLY A O 1
ATOM 844 N N . VAL A 1 111 ? 2.000 -4.601 8.977 1.00 86.88 111 VAL A N 1
ATOM 845 C CA . VAL A 1 111 ? 1.536 -4.697 10.367 1.00 86.88 111 VAL A CA 1
ATOM 846 C C . VAL A 1 111 ? 2.683 -4.530 11.363 1.00 86.88 111 VAL A C 1
ATOM 848 O O . VAL A 1 111 ? 2.532 -3.861 12.383 1.00 86.88 111 VAL A O 1
ATOM 851 N N . TYR A 1 112 ? 3.855 -5.085 11.064 1.00 86.31 112 TYR A N 1
ATOM 852 C CA . TYR A 1 112 ? 5.057 -4.891 11.868 1.00 86.31 112 TYR A CA 1
ATOM 853 C C . TYR A 1 112 ? 5.485 -3.419 11.887 1.00 86.31 112 TYR A C 1
ATOM 855 O O . TYR A 1 112 ? 5.807 -2.875 12.944 1.00 86.31 112 TYR A O 1
ATOM 863 N N . PHE A 1 113 ? 5.405 -2.738 10.741 1.00 85.56 113 PHE A N 1
ATOM 864 C CA . PHE A 1 113 ? 5.635 -1.301 10.657 1.00 85.56 113 PHE A CA 1
ATOM 865 C C . PHE A 1 113 ? 4.618 -0.505 11.486 1.00 85.56 113 PHE A C 1
ATOM 867 O O . PHE A 1 113 ? 5.018 0.380 12.242 1.00 85.56 113 PHE A O 1
ATOM 874 N N . GLU A 1 114 ? 3.328 -0.861 11.433 1.00 88.19 114 GLU A N 1
ATOM 875 C CA . GLU A 1 114 ? 2.300 -0.273 12.305 1.00 88.19 114 GLU A CA 1
ATOM 876 C C . GLU A 1 114 ? 2.647 -0.467 13.789 1.00 88.19 114 GLU A C 1
ATOM 878 O O . GLU A 1 114 ? 2.587 0.482 14.573 1.00 88.19 114 GLU A O 1
ATOM 883 N N . LYS A 1 115 ? 3.082 -1.675 14.171 1.00 87.06 115 LYS A N 1
ATOM 884 C CA . LYS A 1 115 ? 3.497 -1.997 15.540 1.00 87.06 115 LYS A CA 1
ATOM 885 C C . LYS A 1 115 ? 4.680 -1.146 16.002 1.00 87.06 115 LYS A C 1
ATOM 887 O O . LYS A 1 115 ? 4.658 -0.655 17.126 1.00 87.06 115 LYS A O 1
ATOM 892 N N . ILE A 1 116 ? 5.691 -0.938 15.158 1.00 86.31 116 ILE A N 1
ATOM 893 C CA . ILE A 1 116 ? 6.847 -0.086 15.484 1.00 86.31 116 ILE A CA 1
ATOM 894 C C . ILE A 1 116 ? 6.435 1.383 15.614 1.00 86.31 116 ILE A C 1
ATOM 896 O O . ILE A 1 116 ? 6.879 2.060 16.541 1.00 86.31 116 ILE A O 1
ATOM 900 N N . LEU A 1 117 ? 5.598 1.881 14.697 1.00 84.31 117 LEU A N 1
ATOM 901 C CA . LEU A 1 117 ? 5.160 3.278 14.698 1.00 84.31 117 LEU A CA 1
ATOM 902 C C . LEU A 1 117 ? 4.283 3.626 15.901 1.00 84.31 117 LEU A C 1
ATOM 904 O O . LEU A 1 117 ? 4.367 4.744 16.403 1.00 84.31 117 LEU A O 1
ATOM 908 N N . LYS A 1 118 ? 3.431 2.694 16.339 1.00 86.44 118 LYS A N 1
ATOM 909 C CA . LYS A 1 118 ? 2.487 2.916 17.444 1.00 86.44 118 LYS A CA 1
ATOM 910 C C . LYS A 1 118 ? 3.009 2.450 18.799 1.00 86.44 118 LYS A C 1
ATOM 912 O O . LYS A 1 118 ? 2.579 2.968 19.820 1.00 86.44 118 LYS A O 1
ATOM 917 N N . GLY A 1 119 ? 3.922 1.482 18.821 1.00 82.12 119 GLY A N 1
ATOM 918 C CA . GLY A 1 119 ? 4.458 0.890 20.046 1.00 82.12 119 GLY A CA 1
ATOM 919 C C . GLY A 1 119 ? 5.693 1.591 20.613 1.00 82.12 119 GLY A C 1
ATOM 920 O O . GLY A 1 119 ? 6.193 1.167 21.648 1.00 82.12 119 GLY A O 1
ATOM 921 N N . THR A 1 120 ? 6.235 2.621 19.955 1.00 82.44 120 THR A N 1
ATOM 922 C CA . THR A 1 120 ? 7.382 3.387 20.473 1.00 82.44 120 THR A CA 1
ATOM 923 C C . THR A 1 120 ? 7.092 4.884 20.499 1.00 82.44 120 THR A C 1
ATOM 925 O O . THR A 1 120 ? 6.532 5.417 19.549 1.00 82.44 120 THR A O 1
ATOM 928 N N . SER A 1 121 ? 7.583 5.588 21.523 1.00 79.00 121 SER A N 1
ATOM 929 C CA . SER A 1 121 ? 7.473 7.052 21.667 1.00 79.00 121 SER A CA 1
ATOM 930 C C . SER A 1 121 ? 8.345 7.860 20.691 1.00 79.00 121 SER A C 1
ATOM 932 O O . SER A 1 121 ? 8.347 9.087 20.728 1.00 79.00 121 SER A O 1
ATOM 934 N N . ALA A 1 122 ? 9.120 7.194 19.831 1.00 79.69 122 ALA A N 1
ATOM 935 C CA . ALA A 1 122 ? 9.988 7.850 18.859 1.00 79.69 122 ALA A CA 1
ATOM 936 C C . ALA A 1 122 ? 9.178 8.589 17.780 1.00 79.69 122 ALA A C 1
ATOM 938 O O . ALA A 1 122 ? 8.095 8.163 17.375 1.00 79.69 122 ALA A O 1
ATOM 939 N N . SER A 1 123 ? 9.742 9.683 17.266 1.00 86.75 123 SER A N 1
ATOM 940 C CA . SER A 1 123 ? 9.139 10.450 16.173 1.00 86.75 123 SER A CA 1
ATOM 941 C C . SER A 1 123 ? 8.934 9.593 14.916 1.00 86.75 123 SER A C 1
ATOM 943 O O . SER A 1 123 ? 9.785 8.779 14.550 1.00 86.75 123 SER A O 1
ATOM 945 N N . ILE A 1 124 ? 7.820 9.830 14.215 1.00 86.94 124 ILE A N 1
ATOM 946 C CA . ILE A 1 124 ? 7.474 9.188 12.928 1.00 86.94 124 ILE A CA 1
ATOM 947 C C . ILE A 1 124 ? 8.598 9.396 11.932 1.00 86.94 124 ILE A C 1
ATOM 949 O O . ILE A 1 124 ? 9.013 8.469 11.246 1.00 86.94 124 ILE A O 1
ATOM 953 N N . TRP A 1 125 ? 9.092 10.630 11.886 1.00 88.12 125 TRP A N 1
ATOM 954 C CA . TRP A 1 125 ? 10.120 11.063 10.961 1.00 88.12 125 TRP A CA 1
ATOM 955 C C . TRP A 1 125 ? 11.415 10.307 11.222 1.00 88.12 125 TRP A C 1
ATOM 957 O O . TRP A 1 125 ? 12.036 9.831 10.282 1.00 88.12 125 TRP A O 1
ATOM 967 N N . LEU A 1 126 ? 11.761 10.079 12.493 1.00 88.81 126 LEU A N 1
ATOM 968 C CA . LEU A 1 126 ? 12.937 9.296 12.858 1.00 88.81 126 LEU A CA 1
ATOM 969 C C . LEU A 1 126 ? 12.790 7.828 12.436 1.00 88.81 126 LEU A C 1
ATOM 971 O O . LEU A 1 126 ? 13.713 7.264 11.853 1.00 88.81 126 LEU A O 1
ATOM 975 N N . ARG A 1 127 ? 11.621 7.214 12.668 1.00 87.06 127 ARG A N 1
ATOM 976 C CA . ARG A 1 127 ? 11.339 5.846 12.199 1.00 87.06 127 ARG A CA 1
ATOM 977 C C . ARG A 1 127 ? 11.378 5.743 10.677 1.00 87.06 127 ARG A C 1
ATOM 979 O O . ARG A 1 127 ? 11.922 4.780 10.144 1.00 87.06 127 ARG A O 1
ATOM 986 N N . ASN A 1 128 ? 10.848 6.744 9.985 1.00 88.38 128 ASN A N 1
ATOM 987 C CA . ASN A 1 128 ? 10.839 6.786 8.532 1.00 88.38 128 ASN A CA 1
ATOM 988 C C . ASN A 1 128 ? 12.242 7.014 7.949 1.00 88.38 128 ASN A C 1
ATOM 990 O O . ASN A 1 128 ? 12.579 6.404 6.944 1.00 88.38 128 ASN A O 1
ATOM 994 N N . VAL A 1 129 ? 13.088 7.816 8.605 1.00 91.19 129 VAL A N 1
ATOM 995 C CA . VAL A 1 129 ? 14.505 7.978 8.242 1.00 91.19 129 VAL A CA 1
ATOM 996 C C . VAL A 1 129 ? 15.273 6.676 8.461 1.00 91.19 129 VAL A C 1
ATOM 998 O O . VAL A 1 129 ? 15.976 6.241 7.556 1.00 91.19 129 VAL A O 1
ATOM 1001 N N . GLN A 1 130 ? 15.102 6.008 9.608 1.00 90.62 130 GLN A N 1
ATOM 1002 C CA . GLN A 1 130 ? 15.733 4.708 9.877 1.00 90.62 130 GLN A CA 1
ATOM 1003 C C . GLN A 1 130 ? 15.394 3.693 8.779 1.00 90.62 130 GLN A C 1
ATOM 1005 O O . GLN A 1 130 ? 16.287 3.096 8.184 1.00 90.62 130 GLN A O 1
ATOM 1010 N N . LEU A 1 131 ? 14.105 3.547 8.461 1.00 87.94 131 LEU A N 1
ATOM 1011 C CA . LEU A 1 131 ? 13.649 2.655 7.394 1.00 87.94 131 LEU A CA 1
ATOM 1012 C C . LEU A 1 131 ? 14.117 3.107 6.010 1.00 87.94 131 LEU A C 1
ATOM 1014 O O . LEU A 1 131 ? 14.471 2.264 5.192 1.00 87.94 131 LEU A O 1
ATOM 1018 N N . GLY A 1 132 ? 14.158 4.415 5.757 1.00 90.19 132 GLY A N 1
ATOM 1019 C CA . GLY A 1 132 ? 14.650 4.992 4.511 1.00 90.19 132 GLY A CA 1
ATOM 1020 C C . GLY A 1 132 ? 16.128 4.693 4.272 1.00 90.19 132 GLY A C 1
ATOM 1021 O O . GLY A 1 132 ? 16.491 4.331 3.156 1.00 90.19 132 GLY A O 1
ATOM 1022 N N . ILE A 1 133 ? 16.970 4.756 5.308 1.00 93.06 133 ILE A N 1
ATOM 1023 C CA . ILE A 1 133 ? 18.398 4.420 5.214 1.00 93.06 133 ILE A CA 1
ATOM 1024 C C . ILE A 1 133 ? 18.566 2.943 4.847 1.00 93.06 133 ILE A C 1
ATOM 1026 O O . ILE A 1 133 ? 19.207 2.634 3.844 1.00 93.06 133 ILE A O 1
ATOM 1030 N N . PHE A 1 134 ? 17.937 2.029 5.594 1.00 90.00 134 PHE A N 1
ATOM 1031 C CA . PHE A 1 134 ? 18.012 0.595 5.287 1.00 90.00 134 PHE A CA 1
ATOM 1032 C C . PHE A 1 134 ? 17.432 0.269 3.905 1.00 90.00 134 PHE A C 1
ATOM 1034 O O . PHE A 1 134 ? 18.035 -0.489 3.147 1.00 90.00 134 PHE A O 1
ATOM 1041 N N . GLY A 1 135 ? 16.297 0.873 3.548 1.00 88.00 135 GLY A N 1
ATOM 1042 C CA . GLY A 1 135 ? 15.670 0.705 2.239 1.00 88.00 135 GLY A CA 1
ATOM 1043 C C . GLY A 1 135 ? 16.550 1.207 1.095 1.00 88.00 135 GLY A C 1
ATOM 1044 O O . GLY A 1 135 ? 16.641 0.547 0.065 1.00 88.00 135 GLY A O 1
ATOM 1045 N N . THR A 1 136 ? 17.251 2.326 1.290 1.00 90.12 136 THR A N 1
ATOM 1046 C CA . THR A 1 136 ? 18.186 2.874 0.296 1.00 90.12 136 THR A CA 1
ATOM 1047 C C . THR A 1 136 ? 19.391 1.958 0.115 1.00 90.12 136 THR A C 1
ATOM 1049 O O . THR A 1 136 ? 19.740 1.642 -1.018 1.00 90.12 136 THR A O 1
ATOM 1052 N N . LEU A 1 137 ? 19.993 1.470 1.206 1.00 93.56 137 LEU A N 1
ATOM 1053 C CA . LEU A 1 137 ? 21.138 0.554 1.140 1.00 93.56 137 LEU A CA 1
ATOM 1054 C C . LEU A 1 137 ? 20.783 -0.750 0.416 1.00 93.56 137 LEU A C 1
ATOM 1056 O O . LEU A 1 137 ? 21.488 -1.162 -0.505 1.00 93.56 137 LEU A O 1
ATOM 1060 N N . LEU A 1 138 ? 19.660 -1.370 0.787 1.00 88.62 138 LEU A N 1
ATOM 1061 C CA . LEU A 1 138 ? 19.177 -2.584 0.127 1.00 88.62 138 LEU A CA 1
ATOM 1062 C C . LEU A 1 138 ? 18.777 -2.320 -1.331 1.00 88.62 138 LEU A C 1
ATOM 1064 O O . LEU A 1 138 ? 19.051 -3.147 -2.198 1.00 88.62 138 LEU A O 1
ATOM 1068 N N . GLY A 1 139 ? 18.170 -1.165 -1.617 1.00 87.12 139 GLY A N 1
ATOM 1069 C CA . GLY A 1 139 ? 17.800 -0.750 -2.968 1.00 87.12 139 GLY A CA 1
ATOM 1070 C C . GLY A 1 139 ? 19.012 -0.563 -3.879 1.00 87.12 139 GLY A C 1
ATOM 1071 O O . GLY A 1 139 ? 19.005 -1.055 -5.004 1.00 87.12 139 GLY A O 1
ATOM 1072 N N . LEU A 1 140 ? 20.076 0.076 -3.385 1.00 87.56 140 LEU A N 1
ATOM 1073 C CA . LEU A 1 140 ? 21.336 0.236 -4.115 1.00 87.56 140 LEU A CA 1
ATOM 1074 C C . LEU A 1 140 ? 22.039 -1.106 -4.339 1.00 87.56 140 LEU A C 1
ATOM 1076 O O . LEU A 1 140 ? 22.524 -1.358 -5.439 1.00 87.56 140 LEU A O 1
ATOM 1080 N N . ALA A 1 141 ? 22.047 -1.994 -3.341 1.00 89.44 141 ALA A N 1
ATOM 1081 C CA . ALA A 1 141 ? 22.602 -3.338 -3.494 1.00 89.44 141 ALA A CA 1
ATOM 1082 C C . ALA A 1 141 ? 21.833 -4.159 -4.546 1.00 89.44 141 ALA A C 1
ATOM 1084 O O . ALA A 1 141 ? 22.439 -4.792 -5.412 1.00 89.44 141 ALA A O 1
ATOM 1085 N N . ALA A 1 142 ? 20.497 -4.107 -4.518 1.00 83.75 142 ALA A N 1
ATOM 1086 C CA . ALA A 1 142 ? 19.646 -4.767 -5.505 1.00 83.75 142 ALA A CA 1
ATOM 1087 C C . ALA A 1 142 ? 19.837 -4.184 -6.915 1.00 83.75 142 ALA A C 1
ATOM 1089 O O . ALA A 1 142 ? 19.899 -4.934 -7.890 1.00 83.75 142 ALA A O 1
ATOM 1090 N N . LEU A 1 143 ? 19.971 -2.859 -7.019 1.00 83.56 143 LEU A N 1
ATOM 1091 C CA . LEU A 1 143 ? 20.252 -2.164 -8.271 1.00 83.56 143 LEU A CA 1
ATOM 1092 C C . LEU A 1 143 ? 21.605 -2.592 -8.850 1.00 83.56 143 LEU A C 1
ATOM 1094 O O . LEU A 1 143 ? 21.685 -2.934 -10.026 1.00 83.56 143 LEU A O 1
ATOM 1098 N N . TRP A 1 144 ? 22.651 -2.634 -8.022 1.00 81.69 144 TRP A N 1
ATOM 1099 C CA . TRP A 1 144 ? 23.983 -3.061 -8.446 1.00 81.69 144 TRP A CA 1
ATOM 1100 C C . TRP A 1 144 ? 23.995 -4.517 -8.917 1.00 81.69 144 TRP A C 1
ATOM 1102 O O . TRP A 1 144 ? 24.572 -4.831 -9.955 1.00 81.69 144 TRP A O 1
ATOM 1112 N N . GLY A 1 145 ? 23.306 -5.406 -8.195 1.00 84.25 145 GLY A N 1
ATOM 1113 C CA . GLY A 1 145 ? 23.204 -6.817 -8.567 1.00 84.25 145 GLY A CA 1
ATOM 1114 C C . GLY A 1 145 ? 22.439 -7.062 -9.871 1.00 84.25 145 GLY A C 1
ATOM 1115 O O . GLY A 1 145 ? 22.713 -8.037 -10.567 1.00 84.25 145 GLY A O 1
ATOM 1116 N N . LYS A 1 146 ? 21.485 -6.191 -10.217 1.00 77.75 146 LYS A N 1
ATOM 1117 C CA . LYS A 1 146 ? 20.622 -6.351 -11.394 1.00 77.75 146 LYS A CA 1
ATOM 1118 C C . LYS A 1 146 ? 21.159 -5.631 -12.633 1.00 77.75 146 LYS A C 1
ATOM 1120 O O . LYS A 1 146 ? 21.192 -6.223 -13.708 1.00 77.75 146 LYS A O 1
ATOM 1125 N N . ASP A 1 147 ? 21.562 -4.374 -12.474 1.00 81.12 147 ASP A N 1
ATOM 1126 C CA . ASP A 1 147 ? 21.852 -3.442 -13.568 1.00 81.12 147 ASP A CA 1
ATOM 1127 C C . ASP A 1 147 ? 23.245 -2.783 -13.433 1.00 81.12 147 ASP A C 1
ATOM 1129 O O . ASP A 1 147 ? 23.571 -1.859 -14.177 1.00 81.12 147 ASP A O 1
ATOM 1133 N N . GLY A 1 148 ? 24.102 -3.274 -12.528 1.00 82.38 148 GLY A N 1
ATOM 1134 C CA . GLY A 1 148 ? 25.440 -2.730 -12.252 1.00 82.38 148 GLY A CA 1
ATOM 1135 C C . GLY A 1 148 ? 26.320 -2.479 -13.488 1.00 82.38 148 GLY A C 1
ATOM 1136 O O . GLY A 1 148 ? 26.838 -1.370 -13.617 1.00 82.38 148 GLY A O 1
ATOM 1137 N N . PRO A 1 149 ? 26.455 -3.429 -14.439 1.00 84.62 149 PRO A N 1
ATOM 1138 C CA . PRO A 1 149 ? 27.245 -3.211 -15.655 1.00 84.62 149 PRO A CA 1
ATOM 1139 C C . PRO A 1 149 ? 26.706 -2.069 -16.528 1.00 84.62 149 PRO A C 1
ATOM 1141 O O . PRO A 1 149 ? 27.475 -1.258 -17.032 1.00 84.62 149 PRO A O 1
ATOM 1144 N N . ALA A 1 150 ? 25.381 -1.959 -16.657 1.00 79.19 150 ALA A N 1
ATOM 1145 C CA . ALA A 1 150 ? 24.748 -0.899 -17.441 1.00 79.19 150 ALA A CA 1
ATOM 1146 C C . ALA A 1 150 ? 24.902 0.481 -16.776 1.00 79.19 150 ALA A C 1
ATOM 1148 O O . ALA A 1 150 ? 25.033 1.492 -17.466 1.00 79.19 150 ALA A O 1
ATOM 1149 N N . ILE A 1 151 ? 24.914 0.520 -15.441 1.00 84.19 151 ILE A N 1
ATOM 1150 C CA . ILE A 1 151 ? 25.152 1.737 -14.656 1.00 84.19 151 ILE A CA 1
ATOM 1151 C C . ILE A 1 151 ? 26.614 2.174 -14.755 1.00 84.19 151 ILE A C 1
ATOM 1153 O O . ILE A 1 151 ? 26.875 3.369 -14.861 1.00 84.19 151 ILE A O 1
ATOM 1157 N N . ALA A 1 152 ? 27.559 1.232 -14.744 1.00 84.19 152 ALA A N 1
ATOM 1158 C CA . ALA A 1 152 ? 28.981 1.532 -14.896 1.00 84.19 152 ALA A CA 1
ATOM 1159 C C . ALA A 1 152 ? 29.304 2.115 -16.282 1.00 84.19 152 ALA A C 1
ATOM 1161 O O . ALA A 1 152 ? 30.144 3.002 -16.391 1.00 84.19 152 ALA A O 1
ATOM 1162 N N . GLU A 1 153 ? 28.614 1.646 -17.325 1.00 86.12 153 GLU A N 1
ATOM 1163 C CA . GLU A 1 153 ? 28.825 2.101 -18.701 1.00 86.12 153 GLU A CA 1
ATOM 1164 C C . GLU A 1 153 ? 28.135 3.443 -19.006 1.00 86.12 153 GLU A C 1
ATOM 1166 O O . GLU A 1 153 ? 28.727 4.310 -19.643 1.00 86.12 153 GLU A O 1
ATOM 1171 N N . LYS A 1 154 ? 26.886 3.638 -18.559 1.00 83.44 154 LYS A N 1
ATOM 1172 C CA . LYS A 1 154 ? 26.069 4.814 -18.932 1.00 83.44 154 LYS A CA 1
ATOM 1173 C C . LYS A 1 154 ? 25.950 5.877 -17.841 1.00 83.44 154 LYS A C 1
ATOM 1175 O O . LYS A 1 154 ? 25.512 6.992 -18.115 1.00 83.44 154 LYS A O 1
ATOM 1180 N N . GLY A 1 155 ? 26.317 5.536 -16.610 1.00 82.75 155 GLY A N 1
ATOM 1181 C CA . GLY A 1 155 ? 26.099 6.348 -15.418 1.00 82.75 155 GLY A CA 1
ATOM 1182 C C . GLY A 1 155 ? 24.731 6.109 -14.766 1.00 82.75 155 GLY A C 1
ATOM 1183 O O . GLY A 1 155 ? 23.752 5.738 -15.410 1.00 82.75 155 GLY A O 1
ATOM 1184 N N . PHE A 1 156 ? 24.654 6.357 -13.455 1.00 82.12 156 PHE A N 1
ATOM 1185 C CA . PHE A 1 156 ? 23.449 6.136 -12.638 1.00 82.12 156 PHE A CA 1
ATOM 1186 C C . PHE A 1 156 ? 22.249 6.991 -13.074 1.00 82.12 156 PHE A C 1
ATOM 1188 O O . PHE A 1 156 ? 21.116 6.521 -13.077 1.00 82.12 156 PHE A O 1
ATOM 1195 N N . PHE A 1 157 ? 22.495 8.241 -13.471 1.00 86.06 157 PHE A N 1
ATOM 1196 C CA . PHE A 1 157 ? 21.450 9.202 -13.844 1.00 86.06 157 PHE A CA 1
ATOM 1197 C C . PHE A 1 157 ? 21.157 9.231 -15.350 1.00 86.06 157 PHE A C 1
ATOM 1199 O O . PHE A 1 157 ? 20.568 10.187 -15.860 1.00 86.06 157 PHE A O 1
ATOM 1206 N N . PHE A 1 158 ? 21.566 8.198 -16.087 1.00 79.75 158 PHE A N 1
ATOM 1207 C CA . PHE A 1 158 ? 21.312 8.127 -17.518 1.00 79.75 158 PHE A CA 1
ATOM 1208 C C . PHE A 1 158 ? 19.803 8.115 -17.812 1.00 79.75 158 PHE A C 1
ATOM 1210 O O . PHE A 1 158 ? 19.050 7.349 -17.215 1.00 79.75 158 PHE A O 1
ATOM 1217 N N . ALA A 1 159 ? 19.366 8.969 -18.743 1.00 81.56 159 ALA A N 1
ATOM 1218 C CA . ALA A 1 159 ? 17.965 9.138 -19.151 1.00 81.56 159 ALA A CA 1
ATOM 1219 C C . ALA A 1 159 ? 16.987 9.630 -18.056 1.00 81.56 159 ALA A C 1
ATOM 1221 O O . ALA A 1 159 ? 15.770 9.480 -18.201 1.00 81.56 159 ALA A O 1
ATOM 1222 N N . TYR A 1 160 ? 17.477 10.273 -16.989 1.00 80.50 160 TYR A N 1
ATOM 1223 C CA . TYR A 1 160 ? 16.608 10.961 -16.028 1.00 80.50 160 TYR A CA 1
ATOM 1224 C C . TYR A 1 160 ? 16.009 12.226 -16.655 1.00 80.50 160 TYR A C 1
ATOM 1226 O O . TYR A 1 160 ? 16.650 13.271 -16.738 1.00 80.50 160 TYR A O 1
ATOM 1234 N N . THR A 1 161 ? 14.756 12.138 -17.092 1.00 87.06 161 THR A N 1
ATOM 1235 C CA . THR A 1 161 ? 13.985 13.289 -17.580 1.00 87.06 161 THR A CA 1
ATOM 1236 C C . THR A 1 161 ? 13.226 13.970 -16.431 1.00 87.06 161 THR A C 1
ATOM 1238 O O . THR A 1 161 ? 13.030 13.359 -15.375 1.00 87.06 161 THR A O 1
ATOM 1241 N N . PRO A 1 162 ? 12.725 15.210 -16.606 1.00 86.44 162 PRO A N 1
ATOM 1242 C CA . PRO A 1 162 ? 11.871 15.859 -15.606 1.00 86.44 162 PRO A CA 1
ATOM 1243 C C . PRO A 1 162 ? 10.660 15.007 -15.197 1.00 86.44 162 PRO A C 1
ATOM 1245 O O . PRO A 1 162 ? 10.272 15.005 -14.034 1.00 86.44 162 PRO A O 1
ATOM 1248 N N . MET A 1 163 ? 10.118 14.206 -16.121 1.00 81.38 163 MET A N 1
ATOM 1249 C CA . MET A 1 163 ? 9.015 13.284 -15.841 1.00 81.38 163 MET A CA 1
ATOM 1250 C C . MET A 1 163 ? 9.427 12.148 -14.892 1.00 81.38 163 MET A C 1
ATOM 1252 O O . MET A 1 163 ? 8.655 11.783 -14.007 1.00 81.38 163 MET A O 1
ATOM 1256 N N . VAL A 1 164 ? 10.652 11.623 -15.023 1.00 84.56 164 VAL A N 1
ATOM 1257 C CA . VAL A 1 164 ? 11.208 10.636 -14.078 1.00 84.56 164 VAL A CA 1
ATOM 1258 C C . VAL A 1 164 ? 11.318 11.257 -12.688 1.00 84.56 164 VAL A C 1
ATOM 1260 O O . VAL A 1 164 ? 10.870 10.651 -11.717 1.00 84.56 164 VAL A O 1
ATOM 1263 N N . TRP A 1 165 ? 11.817 12.492 -12.588 1.00 85.00 165 TRP A N 1
ATOM 1264 C CA . TRP A 1 165 ? 11.873 13.219 -11.317 1.00 85.00 165 TRP A CA 1
ATOM 1265 C C . TRP A 1 165 ? 10.490 13.446 -10.705 1.00 85.00 165 TRP A C 1
ATOM 1267 O O . TRP A 1 165 ? 10.325 13.237 -9.505 1.00 85.00 165 TRP A O 1
ATOM 1277 N N . SER A 1 166 ? 9.475 13.783 -11.505 1.00 86.94 166 SER A N 1
ATOM 1278 C CA . SER A 1 166 ? 8.094 13.886 -11.019 1.00 86.94 166 SER A CA 1
ATOM 1279 C C . SER A 1 166 ? 7.589 12.566 -10.431 1.00 86.94 166 SER A C 1
ATOM 1281 O O . SER A 1 166 ? 6.983 12.569 -9.363 1.00 86.94 166 SER A O 1
ATOM 1283 N N . VAL A 1 167 ? 7.873 11.426 -11.073 1.00 82.06 167 VAL A N 1
ATOM 1284 C CA . VAL A 1 167 ? 7.490 10.098 -10.557 1.00 82.06 167 VAL A CA 1
ATOM 1285 C C . VAL A 1 167 ? 8.244 9.756 -9.270 1.00 82.06 167 VAL A C 1
ATOM 1287 O O . VAL A 1 167 ? 7.637 9.242 -8.331 1.00 82.06 167 VAL A O 1
ATOM 1290 N N . VAL A 1 168 ? 9.540 10.070 -9.196 1.00 87.00 168 VAL A N 1
ATOM 1291 C CA . VAL A 1 168 ? 10.375 9.860 -8.000 1.00 87.00 168 VAL A CA 1
ATOM 1292 C C . VAL A 1 168 ? 9.843 10.681 -6.824 1.00 87.00 168 VAL A C 1
ATOM 1294 O O . VAL A 1 168 ? 9.630 10.132 -5.743 1.00 87.00 168 VAL A O 1
ATOM 1297 N N . LEU A 1 169 ? 9.570 11.972 -7.035 1.00 90.81 169 LEU A N 1
ATOM 1298 C CA . LEU A 1 169 ? 9.009 12.852 -6.009 1.00 90.81 169 LEU A CA 1
ATOM 1299 C C . LEU A 1 169 ? 7.618 12.387 -5.574 1.00 90.81 169 LEU A C 1
ATOM 1301 O O . LEU A 1 169 ? 7.348 12.303 -4.377 1.00 90.81 169 LEU A O 1
ATOM 1305 N N . ASN A 1 170 ? 6.759 12.008 -6.522 1.00 84.88 170 ASN A N 1
ATOM 1306 C CA . ASN A 1 170 ? 5.436 11.473 -6.216 1.00 84.88 170 ASN A CA 1
ATOM 1307 C C . ASN A 1 170 ? 5.517 10.182 -5.383 1.00 84.88 170 ASN A C 1
ATOM 1309 O O . ASN A 1 170 ? 4.768 10.026 -4.421 1.00 84.88 170 ASN A O 1
ATOM 1313 N N . GLN A 1 171 ? 6.453 9.278 -5.694 1.00 84.44 171 GLN A N 1
ATOM 1314 C CA . GLN A 1 171 ? 6.671 8.064 -4.901 1.00 84.44 171 GLN A CA 1
ATOM 1315 C C . GLN A 1 171 ? 7.218 8.363 -3.503 1.00 84.44 171 GLN A C 1
ATOM 1317 O O . GLN A 1 171 ? 6.780 7.748 -2.530 1.00 84.44 171 GLN A O 1
ATOM 1322 N N . ALA A 1 172 ? 8.132 9.327 -3.377 1.00 88.62 172 ALA A N 1
ATOM 1323 C CA . ALA A 1 172 ? 8.653 9.751 -2.082 1.00 88.62 172 ALA A CA 1
ATOM 1324 C C . ALA A 1 172 ? 7.540 10.332 -1.192 1.00 88.62 172 ALA A C 1
ATOM 1326 O O . ALA A 1 172 ? 7.375 9.909 -0.046 1.00 88.62 172 ALA A O 1
ATOM 1327 N N . VAL A 1 173 ? 6.721 11.237 -1.739 1.00 91.31 173 VAL A N 1
ATOM 1328 C CA . VAL A 1 173 ? 5.556 11.807 -1.044 1.00 91.31 173 VAL A CA 1
ATOM 1329 C C . VAL A 1 173 ? 4.542 10.716 -0.697 1.00 91.31 173 VAL A C 1
ATOM 1331 O O . VAL A 1 173 ? 4.065 10.667 0.435 1.00 91.31 173 VAL A O 1
ATOM 1334 N N . GLY A 1 174 ? 4.264 9.791 -1.619 1.00 85.81 174 GLY A N 1
ATOM 1335 C CA . GLY A 1 174 ? 3.394 8.641 -1.376 1.00 85.81 174 GLY A CA 1
ATOM 1336 C C . GLY A 1 174 ? 3.867 7.778 -0.203 1.00 85.81 174 GLY A C 1
ATOM 1337 O O . GLY A 1 174 ? 3.066 7.421 0.659 1.00 85.81 174 GLY A O 1
ATOM 1338 N N . GLY A 1 175 ? 5.171 7.501 -0.108 1.00 87.50 175 GLY A N 1
ATOM 1339 C CA . GLY A 1 175 ? 5.765 6.777 1.020 1.00 87.50 175 GLY A CA 1
ATOM 1340 C C . GLY A 1 175 ? 5.589 7.500 2.360 1.00 87.50 175 GLY A C 1
ATOM 1341 O O . GLY A 1 175 ? 5.196 6.880 3.351 1.00 87.50 175 GLY A O 1
ATOM 1342 N N . LEU A 1 176 ? 5.804 8.820 2.383 1.00 90.44 176 LEU A N 1
ATOM 1343 C CA . LEU A 1 176 ? 5.603 9.653 3.575 1.00 90.44 176 LEU A CA 1
ATOM 1344 C C . LEU A 1 176 ? 4.130 9.695 4.007 1.00 90.44 176 LEU A C 1
ATOM 1346 O O . LEU A 1 176 ? 3.825 9.516 5.188 1.00 90.44 176 LEU A O 1
ATOM 1350 N N . LEU A 1 177 ? 3.209 9.870 3.055 1.00 89.50 177 LEU A N 1
ATOM 1351 C CA . LEU A 1 177 ? 1.767 9.843 3.312 1.00 89.50 177 LEU A CA 1
ATOM 1352 C C . LEU A 1 177 ? 1.331 8.489 3.865 1.00 89.50 177 LEU A C 1
ATOM 1354 O O . LEU A 1 177 ? 0.572 8.430 4.830 1.00 89.50 177 LEU A O 1
ATOM 1358 N N . VAL A 1 178 ? 1.854 7.394 3.312 1.00 86.19 178 VAL A N 1
ATOM 1359 C CA . VAL A 1 178 ? 1.589 6.045 3.813 1.00 86.19 178 VAL A CA 1
ATOM 1360 C C . VAL A 1 178 ? 2.032 5.892 5.269 1.00 86.19 178 VAL A C 1
ATOM 1362 O O . VAL A 1 178 ? 1.281 5.322 6.061 1.00 86.19 178 VAL A O 1
ATOM 1365 N N . ALA A 1 179 ? 3.208 6.400 5.644 1.00 86.69 179 ALA A N 1
ATOM 1366 C CA . ALA A 1 179 ? 3.670 6.358 7.031 1.00 86.69 179 ALA A CA 1
ATOM 1367 C C . ALA A 1 179 ? 2.743 7.148 7.972 1.00 86.69 179 ALA A C 1
ATOM 1369 O O . ALA A 1 179 ? 2.405 6.662 9.054 1.00 86.69 179 ALA A O 1
ATOM 1370 N N . MET A 1 180 ? 2.274 8.324 7.542 1.00 88.50 180 MET A N 1
ATOM 1371 C CA . MET A 1 180 ? 1.301 9.113 8.302 1.00 88.50 180 MET A CA 1
ATOM 1372 C C . MET A 1 180 ? -0.035 8.379 8.456 1.00 88.50 180 MET A C 1
ATOM 1374 O O . MET A 1 180 ? -0.514 8.225 9.577 1.00 88.50 180 MET A O 1
ATOM 1378 N N . VAL A 1 181 ? -0.606 7.854 7.369 1.00 88.06 181 VAL A N 1
ATOM 1379 C CA . VAL A 1 181 ? -1.876 7.108 7.406 1.00 88.06 181 VAL A CA 1
ATOM 1380 C C . VAL A 1 181 ? -1.779 5.901 8.336 1.00 88.06 181 VAL A C 1
ATOM 1382 O O . VAL A 1 181 ? -2.684 5.676 9.130 1.00 88.06 181 VAL A O 1
ATOM 1385 N N . VAL A 1 182 ? -0.682 5.140 8.298 1.00 86.06 182 VAL A N 1
ATOM 1386 C CA . VAL A 1 182 ? -0.515 3.974 9.182 1.00 86.06 182 VAL A CA 1
ATOM 1387 C C . VAL A 1 182 ? -0.447 4.385 10.654 1.00 86.06 182 VAL A C 1
ATOM 1389 O O . VAL A 1 182 ? -0.953 3.652 11.504 1.00 86.06 182 VAL A O 1
ATOM 1392 N N . LYS A 1 183 ? 0.144 5.543 10.975 1.00 85.94 183 LYS A N 1
ATOM 1393 C CA . LYS A 1 183 ? 0.186 6.030 12.357 1.00 85.94 183 LYS A CA 1
ATOM 1394 C C . LYS A 1 183 ? -1.161 6.552 12.851 1.00 85.94 183 LYS A C 1
ATOM 1396 O O . LYS A 1 183 ? -1.528 6.228 13.976 1.00 85.94 183 LYS A O 1
ATOM 1401 N N . TYR A 1 184 ? -1.833 7.394 12.069 1.00 86.75 184 TYR A N 1
ATOM 1402 C CA . TYR A 1 184 ? -3.039 8.104 12.517 1.00 86.75 184 TYR A CA 1
ATOM 1403 C C . TYR A 1 184 ? -4.328 7.311 12.299 1.00 86.75 184 TYR A C 1
ATOM 1405 O O . TYR A 1 184 ? -5.279 7.471 13.056 1.00 86.75 184 TYR A O 1
ATOM 1413 N N . ALA A 1 185 ? -4.355 6.457 11.282 1.00 86.50 185 ALA A N 1
ATOM 1414 C CA . ALA A 1 185 ? -5.402 5.472 11.065 1.00 86.50 185 ALA A CA 1
ATOM 1415 C C . ALA A 1 185 ? -4.828 4.094 11.416 1.00 86.50 185 ALA A C 1
ATOM 1417 O O . ALA A 1 185 ? -4.154 3.960 12.428 1.00 86.50 185 ALA A O 1
ATOM 1418 N N . ASP A 1 186 ? -5.036 3.082 10.576 1.00 83.81 186 ASP A N 1
ATOM 1419 C CA . ASP A 1 186 ? -4.489 1.733 10.720 1.00 83.81 186 ASP A CA 1
ATOM 1420 C C . ASP A 1 186 ? -4.128 1.164 9.345 1.00 83.81 186 ASP A C 1
ATOM 1422 O O . ASP A 1 186 ? -4.625 1.636 8.318 1.00 83.81 186 ASP A O 1
ATOM 1426 N N . ASN A 1 187 ? -3.329 0.095 9.299 1.00 81.88 187 ASN A N 1
ATOM 1427 C CA . ASN A 1 187 ? -2.989 -0.552 8.032 1.00 81.88 187 ASN A CA 1
ATOM 1428 C C . ASN A 1 187 ? -4.224 -1.183 7.340 1.00 81.88 187 ASN A C 1
ATOM 1430 O O . ASN A 1 187 ? -4.238 -1.317 6.118 1.00 81.88 187 ASN A O 1
ATOM 1434 N N . ILE A 1 188 ? -5.292 -1.484 8.095 1.00 85.38 188 ILE A N 1
ATOM 1435 C CA . ILE A 1 188 ? -6.601 -1.890 7.553 1.00 85.38 188 ILE A CA 1
ATOM 1436 C C . ILE A 1 188 ? -7.289 -0.716 6.839 1.00 85.38 188 ILE A C 1
ATOM 1438 O O . ILE A 1 188 ? -7.646 -0.838 5.668 1.00 85.38 188 ILE A O 1
ATOM 1442 N N . LEU A 1 189 ? -7.422 0.444 7.499 1.00 85.38 189 LEU A N 1
ATOM 1443 C CA . LEU A 1 189 ? -8.040 1.645 6.912 1.00 85.38 189 LEU A CA 1
ATOM 1444 C C . LEU A 1 189 ? -7.265 2.140 5.686 1.00 85.38 189 LEU A C 1
ATOM 1446 O O . LEU A 1 189 ? -7.870 2.568 4.707 1.00 85.38 189 LEU A O 1
ATOM 1450 N N . LYS A 1 190 ? -5.933 2.013 5.693 1.00 85.50 190 LYS A N 1
ATOM 1451 C CA . LYS A 1 190 ? -5.100 2.248 4.507 1.00 85.50 190 LYS A CA 1
ATOM 1452 C C . LYS A 1 190 ? -5.522 1.364 3.326 1.00 85.50 190 LYS A C 1
ATOM 1454 O O . LYS A 1 190 ? -5.539 1.842 2.195 1.00 85.50 190 LYS A O 1
ATOM 1459 N N . GLY A 1 191 ? -5.856 0.096 3.577 1.00 83.31 191 GLY A N 1
ATOM 1460 C CA . GLY A 1 191 ? -6.373 -0.827 2.563 1.00 83.31 191 GLY A CA 1
ATOM 1461 C C . GLY A 1 191 ? -7.701 -0.356 1.966 1.00 83.31 191 GLY A C 1
ATOM 1462 O O . GLY A 1 191 ? -7.833 -0.294 0.744 1.00 83.31 191 GLY A O 1
ATOM 1463 N N . PHE A 1 192 ? -8.648 0.070 2.807 1.00 86.94 192 PHE A N 1
ATOM 1464 C CA . PHE A 1 192 ? -9.913 0.665 2.352 1.00 86.94 192 PHE A CA 1
ATOM 1465 C C . PHE A 1 192 ? -9.692 1.946 1.532 1.00 86.94 192 PHE A C 1
ATOM 1467 O O . PHE A 1 192 ? -10.237 2.077 0.437 1.00 86.94 192 PHE A O 1
ATOM 1474 N N . ALA A 1 193 ? -8.843 2.861 2.010 1.00 87.44 193 ALA A N 1
ATOM 1475 C CA . ALA A 1 193 ? -8.535 4.114 1.318 1.00 87.44 193 ALA A CA 1
ATOM 1476 C C . ALA A 1 193 ? -7.879 3.880 -0.053 1.00 87.44 193 ALA A C 1
ATOM 1478 O O . ALA A 1 193 ? -8.257 4.509 -1.041 1.00 87.44 193 ALA A O 1
ATOM 1479 N N . ALA A 1 194 ? -6.938 2.934 -0.140 1.00 84.69 194 ALA A N 1
ATOM 1480 C CA . ALA A 1 194 ? -6.325 2.546 -1.408 1.00 84.69 194 ALA A CA 1
ATOM 1481 C C . ALA A 1 194 ? -7.362 1.971 -2.389 1.00 84.69 194 ALA A C 1
ATOM 1483 O O . ALA A 1 194 ? -7.329 2.280 -3.578 1.00 84.69 194 ALA A O 1
ATOM 1484 N N . SER A 1 195 ? -8.316 1.186 -1.888 1.00 85.25 195 SER A N 1
ATOM 1485 C CA . SER A 1 195 ? -9.377 0.577 -2.700 1.00 85.25 195 SER A CA 1
ATOM 1486 C C . SER A 1 195 ? -10.348 1.621 -3.257 1.00 85.25 195 SER A C 1
ATOM 1488 O O . SER A 1 195 ? -10.659 1.603 -4.446 1.00 85.25 195 SER A O 1
ATOM 1490 N N . LEU A 1 196 ? -10.758 2.591 -2.432 1.00 88.19 196 LEU A N 1
ATOM 1491 C CA . LEU A 1 196 ? -11.542 3.747 -2.880 1.00 88.19 196 LEU A CA 1
ATOM 1492 C C . LEU A 1 196 ? -10.784 4.587 -3.913 1.00 88.19 196 LEU A C 1
ATOM 1494 O O . LEU A 1 196 ? -11.363 4.997 -4.917 1.00 88.19 196 LEU A O 1
ATOM 1498 N N . SER A 1 197 ? -9.484 4.808 -3.701 1.00 85.88 197 SER A N 1
ATOM 1499 C CA . SER A 1 197 ? -8.640 5.554 -4.638 1.00 85.88 197 SER A CA 1
ATOM 1500 C C . SER A 1 197 ? -8.593 4.899 -6.022 1.00 85.88 197 SER A C 1
ATOM 1502 O O . SER A 1 197 ? -8.669 5.613 -7.022 1.00 85.88 197 SER A O 1
ATOM 1504 N N . ILE A 1 198 ? -8.552 3.561 -6.106 1.00 83.12 198 ILE A N 1
ATOM 1505 C CA . ILE A 1 198 ? -8.617 2.830 -7.386 1.00 83.12 198 ILE A CA 1
ATOM 1506 C C . ILE A 1 198 ? -9.936 3.116 -8.113 1.00 83.12 198 ILE A C 1
ATOM 1508 O O . ILE A 1 198 ? -9.926 3.397 -9.314 1.00 83.12 198 ILE A O 1
ATOM 1512 N N . ILE A 1 199 ? -11.065 3.081 -7.401 1.00 85.25 199 ILE A N 1
ATOM 1513 C CA . ILE A 1 199 ? -12.388 3.337 -7.989 1.00 85.25 199 ILE A CA 1
ATOM 1514 C C . ILE A 1 199 ? -12.473 4.774 -8.492 1.00 85.25 199 ILE A C 1
ATOM 1516 O O . ILE A 1 199 ? -12.788 4.985 -9.659 1.00 85.25 199 ILE A O 1
ATOM 1520 N N . ILE A 1 200 ? -12.122 5.751 -7.651 1.00 87.38 200 ILE A N 1
ATOM 1521 C CA . ILE A 1 200 ? -12.151 7.176 -8.008 1.00 87.38 200 ILE A CA 1
ATOM 1522 C C . ILE A 1 200 ? -11.240 7.448 -9.208 1.00 87.38 200 ILE A C 1
ATOM 1524 O O . ILE A 1 200 ? -11.651 8.122 -10.147 1.00 87.38 200 ILE A O 1
ATOM 1528 N N . SER A 1 201 ? -10.033 6.876 -9.224 1.00 85.06 201 SER A N 1
ATOM 1529 C CA . SER A 1 201 ? -9.096 7.027 -10.346 1.00 85.06 201 SER A CA 1
ATOM 1530 C C . SER A 1 201 ? -9.658 6.444 -11.641 1.00 85.06 201 SER A C 1
ATOM 1532 O O . SER A 1 201 ? -9.459 7.007 -12.718 1.00 85.06 201 SER A O 1
ATOM 1534 N N . THR A 1 202 ? -10.391 5.333 -11.549 1.00 79.38 202 THR A N 1
ATOM 1535 C CA . THR A 1 202 ? -11.028 4.712 -12.715 1.00 79.38 202 THR A CA 1
ATOM 1536 C C . THR A 1 202 ? -12.202 5.556 -13.212 1.00 79.38 202 THR A C 1
ATOM 1538 O O . THR A 1 202 ? -12.285 5.824 -14.405 1.00 79.38 202 THR A O 1
ATOM 1541 N N . VAL A 1 203 ? -13.052 6.064 -12.315 1.00 83.62 203 VAL A N 1
ATOM 1542 C CA . VAL A 1 203 ? -14.156 6.980 -12.659 1.00 83.62 203 VAL A CA 1
ATOM 1543 C C . VAL A 1 203 ? -13.631 8.273 -13.290 1.00 83.62 203 VAL A C 1
ATOM 1545 O O . VAL A 1 203 ? -14.142 8.715 -14.316 1.00 83.62 203 VAL A O 1
ATOM 1548 N N . ALA A 1 204 ? -12.567 8.855 -12.737 1.00 83.00 204 ALA A N 1
ATOM 1549 C CA . ALA A 1 204 ? -11.910 10.015 -13.330 1.00 83.00 204 ALA A CA 1
ATOM 1550 C C . ALA A 1 204 ? -11.363 9.695 -14.729 1.00 83.00 204 ALA A C 1
ATOM 1552 O O . ALA A 1 204 ? -11.535 10.482 -15.656 1.00 83.00 204 ALA A O 1
ATOM 1553 N N . SER A 1 205 ? -10.766 8.512 -14.911 1.00 79.56 205 SER A N 1
ATOM 1554 C CA . SER A 1 205 ? -10.250 8.079 -16.216 1.00 79.56 205 SER A CA 1
ATOM 1555 C C . SER A 1 205 ? -11.356 7.932 -17.264 1.00 79.56 205 SER A C 1
ATOM 1557 O O . SER A 1 205 ? -11.142 8.254 -18.426 1.00 79.56 205 SER A O 1
ATOM 1559 N N . VAL A 1 206 ? -12.551 7.501 -16.865 1.00 80.12 206 VAL A N 1
ATOM 1560 C CA . VAL A 1 206 ? -13.727 7.415 -17.745 1.00 80.12 206 VAL A CA 1
ATOM 1561 C C . VAL A 1 206 ? -14.143 8.794 -18.233 1.00 80.12 206 VAL A C 1
ATOM 1563 O O . VAL A 1 206 ? -14.380 8.976 -19.423 1.00 80.12 206 VAL A O 1
ATOM 1566 N N . HIS A 1 207 ? -14.175 9.775 -17.332 1.00 78.00 207 HIS A N 1
ATOM 1567 C CA . HIS A 1 207 ? -14.593 11.132 -17.672 1.00 78.00 207 HIS A CA 1
ATOM 1568 C C . HIS A 1 207 ? -13.544 11.884 -18.506 1.00 78.00 207 HIS A C 1
ATOM 1570 O O . HIS A 1 207 ? -13.899 12.642 -19.401 1.00 78.00 207 HIS A O 1
ATOM 1576 N N . ILE A 1 208 ? -12.255 11.649 -18.239 1.00 75.56 208 ILE A N 1
ATOM 1577 C CA . ILE A 1 208 ? -11.141 12.338 -18.911 1.00 75.56 208 ILE A CA 1
ATOM 1578 C C . ILE A 1 208 ? -10.789 11.687 -20.258 1.00 75.56 208 ILE A C 1
ATOM 1580 O O . ILE A 1 208 ? -10.479 12.395 -21.212 1.00 75.56 208 ILE A O 1
ATOM 1584 N N . PHE A 1 209 ? -10.823 10.353 -20.352 1.00 72.38 209 PHE A N 1
ATOM 1585 C CA . PHE A 1 209 ? -10.370 9.601 -21.532 1.00 72.38 209 PHE A CA 1
ATOM 1586 C C . PHE A 1 209 ? -11.505 8.921 -22.314 1.00 72.38 209 PHE A C 1
ATOM 1588 O O . PHE A 1 209 ? -11.229 8.236 -23.297 1.00 72.38 209 PHE A O 1
ATOM 1595 N N . GLY A 1 210 ? -12.767 9.087 -21.897 1.00 65.00 210 GLY A N 1
ATOM 1596 C CA . GLY A 1 210 ? -13.936 8.533 -22.593 1.00 65.00 210 GLY A CA 1
ATOM 1597 C C . GLY A 1 210 ? -14.013 7.004 -22.564 1.00 65.00 210 GLY A C 1
ATOM 1598 O O . GLY A 1 210 ? -14.548 6.393 -23.485 1.00 65.00 210 GLY A O 1
ATOM 1599 N N . PHE A 1 211 ? -13.434 6.365 -21.545 1.00 64.75 211 PHE A N 1
ATOM 1600 C CA . PHE A 1 211 ? -13.379 4.905 -21.450 1.00 64.75 211 PHE A CA 1
ATOM 1601 C C . PHE A 1 211 ? -14.759 4.320 -21.108 1.00 64.75 211 PHE A C 1
ATOM 1603 O O . PHE A 1 211 ? -15.413 4.794 -20.183 1.00 64.75 211 PHE A O 1
ATOM 1610 N N . HIS A 1 212 ? -15.199 3.268 -21.802 1.00 63.91 212 HIS A N 1
ATOM 1611 C CA . HIS A 1 212 ? -16.461 2.601 -21.470 1.00 63.91 212 HIS A CA 1
ATOM 1612 C C . HIS A 1 212 ? -16.285 1.689 -20.250 1.00 63.91 212 HIS A C 1
ATOM 1614 O O . HIS A 1 212 ? -15.399 0.835 -20.218 1.00 63.91 212 HIS A O 1
ATOM 1620 N N . VAL A 1 213 ? -17.120 1.904 -19.232 1.00 66.31 213 VAL A N 1
ATOM 1621 C CA . VAL A 1 213 ? -17.135 1.120 -17.991 1.00 66.31 213 VAL A CA 1
ATOM 1622 C C . VAL A 1 213 ? -18.050 -0.079 -18.160 1.00 66.31 213 VAL A C 1
ATOM 1624 O O . VAL A 1 213 ? -19.198 0.078 -18.570 1.00 66.31 213 VAL A O 1
ATOM 1627 N N . ASP A 1 214 ? -17.554 -1.256 -17.802 1.00 77.38 214 ASP A N 1
ATOM 1628 C CA . ASP A 1 214 ? -18.338 -2.485 -17.816 1.00 77.38 214 ASP A CA 1
ATOM 1629 C C . ASP A 1 214 ? -19.255 -2.602 -16.579 1.00 77.38 214 ASP A C 1
ATOM 1631 O O . ASP A 1 214 ? -18.959 -2.070 -15.502 1.00 77.38 214 ASP A O 1
ATOM 1635 N N . LEU A 1 215 ? -20.365 -3.333 -16.705 1.00 80.56 215 LEU A N 1
ATOM 1636 C CA . LEU A 1 215 ? -21.299 -3.593 -15.608 1.00 80.56 215 LEU A CA 1
ATOM 1637 C C . LEU A 1 215 ? -20.618 -4.315 -14.431 1.00 80.56 215 LEU A C 1
ATOM 1639 O O . LEU A 1 215 ? -20.936 -4.037 -13.271 1.00 80.56 215 LEU A O 1
ATOM 1643 N N . PHE A 1 216 ? -19.635 -5.179 -14.703 1.00 82.69 216 PHE A N 1
ATOM 1644 C CA . PHE A 1 216 ? -18.851 -5.845 -13.660 1.00 82.69 216 PHE A CA 1
ATOM 1645 C C . PHE A 1 216 ? -18.032 -4.855 -12.826 1.00 82.69 216 PHE A C 1
ATOM 1647 O O . PHE A 1 216 ? -17.959 -5.000 -11.603 1.00 82.69 216 PHE A O 1
ATOM 1654 N N . PHE A 1 217 ? -17.497 -3.791 -13.434 1.00 83.38 217 PHE A N 1
ATOM 1655 C CA . PHE A 1 217 ? -16.828 -2.730 -12.680 1.00 83.38 217 PHE A CA 1
ATOM 1656 C C . PHE A 1 217 ? -17.807 -2.008 -11.751 1.00 83.38 217 PHE A C 1
ATOM 1658 O O . PHE A 1 217 ? -17.470 -1.765 -10.594 1.00 83.38 217 PHE A O 1
ATOM 1665 N N . ALA A 1 218 ? -19.017 -1.686 -12.224 1.00 86.12 218 ALA A N 1
ATOM 1666 C CA . ALA A 1 218 ? -20.026 -1.013 -11.405 1.00 86.12 218 ALA A CA 1
ATOM 1667 C C . ALA A 1 218 ? -20.433 -1.863 -10.188 1.00 86.12 218 ALA A C 1
ATOM 1669 O O . ALA A 1 218 ? -20.538 -1.344 -9.075 1.00 86.12 218 ALA A O 1
ATOM 1670 N N . LEU A 1 219 ? -20.588 -3.176 -10.382 1.00 89.69 219 LEU A N 1
ATOM 1671 C CA . LEU A 1 219 ? -20.873 -4.124 -9.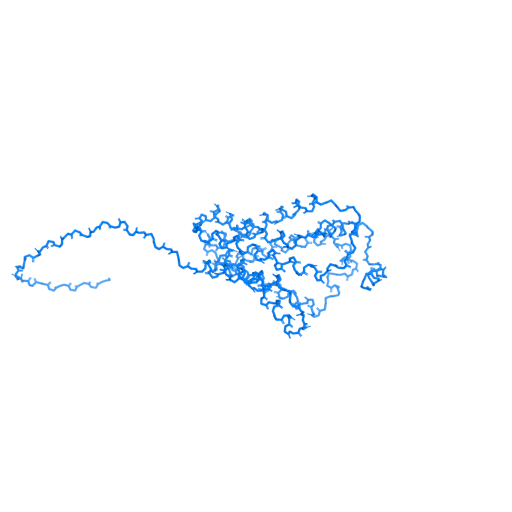306 1.00 89.69 219 LEU A CA 1
ATOM 1672 C C . LEU A 1 219 ? -19.697 -4.267 -8.326 1.00 89.69 219 LEU A C 1
ATOM 1674 O O . LEU A 1 219 ? -19.887 -4.250 -7.112 1.00 89.69 219 LEU A O 1
ATOM 1678 N N . GLY A 1 220 ? -18.465 -4.358 -8.824 1.00 87.69 220 GLY A N 1
ATOM 1679 C CA . GLY A 1 220 ? -17.281 -4.382 -7.965 1.00 87.69 220 GLY A CA 1
ATOM 1680 C C . GLY A 1 220 ? -17.112 -3.082 -7.164 1.00 87.69 220 GLY A C 1
ATOM 1681 O O . GLY A 1 220 ? -16.823 -3.118 -5.967 1.00 87.69 220 GLY A O 1
ATOM 1682 N N . ALA A 1 221 ? -17.360 -1.929 -7.790 1.00 88.00 221 ALA A N 1
ATOM 1683 C CA . ALA A 1 221 ? -17.288 -0.624 -7.145 1.00 88.00 221 ALA A CA 1
ATOM 1684 C C . ALA A 1 221 ? -18.357 -0.453 -6.055 1.00 88.00 221 ALA A C 1
ATOM 1686 O O . ALA A 1 221 ? -18.044 0.038 -4.969 1.00 88.00 221 ALA A O 1
ATOM 1687 N N . SER A 1 222 ? -19.594 -0.899 -6.301 1.00 91.19 222 SER A N 1
ATOM 1688 C CA . SER A 1 222 ? -20.670 -0.829 -5.306 1.00 91.19 222 SER A CA 1
ATOM 1689 C C . SER A 1 222 ? -20.380 -1.708 -4.086 1.00 91.19 222 SER A C 1
ATOM 1691 O O . SER A 1 222 ? -20.595 -1.265 -2.957 1.00 91.19 222 SER A O 1
ATOM 1693 N N . LEU A 1 223 ? -19.793 -2.896 -4.281 1.00 91.62 223 LEU A N 1
ATOM 1694 C CA . LEU A 1 223 ? -19.339 -3.762 -3.188 1.00 91.62 223 LEU A CA 1
ATOM 1695 C C . LEU A 1 223 ? -18.257 -3.098 -2.332 1.00 91.62 223 LEU A C 1
ATOM 1697 O O . LEU A 1 223 ? -18.337 -3.142 -1.106 1.00 91.62 223 LEU A O 1
ATOM 1701 N N . VAL A 1 224 ? -17.263 -2.450 -2.945 1.00 90.75 224 VAL A N 1
ATOM 1702 C CA . VAL A 1 224 ? -16.212 -1.738 -2.197 1.00 90.75 224 VAL A CA 1
ATOM 1703 C C . VAL A 1 224 ? -16.791 -0.565 -1.405 1.00 90.75 224 VAL A C 1
ATOM 1705 O O . VAL A 1 224 ? -16.442 -0.394 -0.237 1.00 90.75 224 VAL A O 1
ATOM 1708 N N . ILE A 1 225 ? -17.700 0.217 -1.995 1.00 91.12 225 ILE A N 1
ATOM 1709 C CA . ILE A 1 225 ? -18.374 1.324 -1.299 1.00 91.12 225 ILE A CA 1
ATOM 1710 C C . ILE A 1 225 ? -19.213 0.787 -0.129 1.00 91.12 225 ILE A C 1
ATOM 1712 O O . ILE A 1 225 ? -19.122 1.303 0.986 1.00 91.12 225 ILE A O 1
ATOM 1716 N N . GLY A 1 226 ? -19.968 -0.291 -0.350 1.00 91.69 226 GLY A N 1
ATOM 1717 C CA . GLY A 1 226 ? -20.739 -0.965 0.692 1.00 91.69 226 GLY 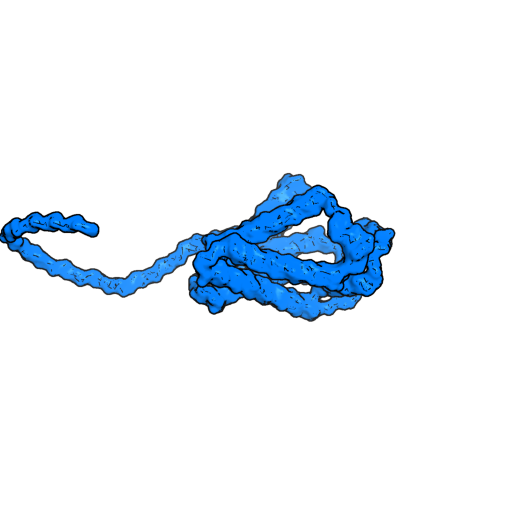A CA 1
ATOM 1718 C C . GLY A 1 226 ? -19.859 -1.504 1.822 1.00 91.69 226 GLY A C 1
ATOM 1719 O O . GLY A 1 226 ? -20.197 -1.344 2.992 1.00 91.69 226 GLY A O 1
ATOM 1720 N N . ALA A 1 227 ? -18.693 -2.068 1.502 1.00 90.75 227 ALA A N 1
ATOM 1721 C CA . ALA A 1 227 ? -17.727 -2.532 2.493 1.00 90.75 227 ALA A CA 1
ATOM 1722 C C . ALA A 1 227 ? -17.169 -1.388 3.350 1.00 90.75 227 ALA A C 1
ATOM 1724 O O . ALA A 1 227 ? -17.066 -1.534 4.566 1.00 90.75 227 ALA A O 1
ATOM 1725 N N . VAL A 1 228 ? -16.834 -0.245 2.740 1.00 89.50 228 VAL A N 1
ATOM 1726 C CA . VAL A 1 228 ? -16.380 0.953 3.469 1.00 89.50 228 VAL A CA 1
ATOM 1727 C C . VAL A 1 228 ? -17.457 1.429 4.436 1.00 89.50 228 VAL A C 1
ATOM 1729 O O . VAL A 1 228 ? -17.161 1.692 5.603 1.00 89.50 228 VAL A O 1
ATOM 1732 N N . TYR A 1 229 ? -18.703 1.515 3.967 1.00 90.25 229 TYR A N 1
ATOM 1733 C CA . TYR A 1 229 ? -19.827 1.918 4.805 1.00 90.25 229 TYR A CA 1
ATOM 1734 C C . TYR A 1 229 ? -20.018 0.947 5.976 1.00 90.25 229 TYR A C 1
ATOM 1736 O O . TYR A 1 229 ? -20.052 1.369 7.129 1.00 90.25 229 TYR A O 1
ATOM 1744 N N . LEU A 1 230 ? -20.031 -0.360 5.693 1.00 89.25 230 LEU A N 1
ATOM 1745 C CA . LEU A 1 230 ? -20.205 -1.413 6.692 1.00 89.25 230 LEU A CA 1
ATOM 1746 C C . LEU A 1 230 ? -19.092 -1.411 7.750 1.00 89.25 230 LEU A C 1
ATOM 1748 O O . LEU A 1 230 ? -19.371 -1.588 8.934 1.00 89.25 230 LEU A O 1
ATOM 1752 N N . TYR A 1 231 ? -17.839 -1.192 7.341 1.00 87.81 231 TYR A N 1
ATOM 1753 C CA . TYR A 1 231 ? -16.703 -1.095 8.261 1.00 87.81 231 TYR A CA 1
ATOM 1754 C C . TYR A 1 231 ? -16.769 0.160 9.146 1.00 87.81 231 TYR A C 1
ATOM 1756 O O . TYR A 1 231 ? -16.268 0.146 10.271 1.00 87.81 231 TYR A O 1
ATOM 1764 N N . SER A 1 232 ? -17.391 1.232 8.646 1.00 86.81 232 SER A N 1
ATOM 1765 C CA . SER A 1 232 ? -17.514 2.519 9.342 1.00 86.81 232 SER A CA 1
ATOM 1766 C C . SER A 1 232 ? -18.688 2.572 10.325 1.00 86.81 232 SER A C 1
ATOM 1768 O O . SER A 1 232 ? -18.815 3.553 11.058 1.00 86.81 232 SER A O 1
ATOM 1770 N N . LEU A 1 233 ? -19.546 1.545 10.364 1.00 86.31 233 LEU A N 1
ATOM 1771 C CA . LEU A 1 233 ? -20.662 1.503 11.304 1.00 86.31 233 LEU A CA 1
ATOM 1772 C C . LEU A 1 233 ? -20.164 1.425 12.760 1.00 86.31 233 LEU A C 1
ATOM 1774 O O . LEU A 1 233 ? -19.224 0.676 13.053 1.00 86.31 233 LEU A O 1
ATOM 1778 N N . PRO A 1 234 ? -20.811 2.149 13.695 1.00 76.62 234 PRO A N 1
ATOM 1779 C CA . PRO A 1 234 ? -20.497 2.054 15.114 1.00 76.62 234 PRO A CA 1
ATOM 1780 C C . PRO A 1 234 ? -20.605 0.608 15.608 1.00 76.62 234 PRO A C 1
ATOM 1782 O O . PRO A 1 234 ? -21.540 -0.118 15.264 1.00 76.62 234 PRO A O 1
ATOM 1785 N N . LYS A 1 235 ? -19.656 0.178 16.445 1.00 73.25 235 LYS A N 1
ATOM 1786 C CA . LYS A 1 235 ? -19.737 -1.131 17.103 1.00 73.25 235 LYS A CA 1
ATOM 1787 C C . LYS A 1 235 ? -20.971 -1.130 18.021 1.00 73.25 235 LYS A C 1
ATOM 1789 O O . LYS A 1 235 ? -21.083 -0.201 18.820 1.00 73.25 235 LYS A O 1
ATOM 1794 N N . PRO A 1 236 ? -21.868 -2.136 17.950 1.00 64.94 236 PRO A N 1
ATOM 1795 C CA . PRO A 1 236 ? -22.971 -2.243 18.897 1.00 64.94 236 PRO A CA 1
ATOM 1796 C C . PRO A 1 236 ? -22.412 -2.230 20.321 1.00 64.94 236 PRO A C 1
ATOM 1798 O O . PRO A 1 236 ? -21.492 -3.002 20.619 1.00 64.94 236 PRO A O 1
ATOM 1801 N N . ALA A 1 237 ? -22.917 -1.324 21.161 1.00 58.47 237 ALA A N 1
ATOM 1802 C CA . ALA A 1 237 ? -22.552 -1.280 22.569 1.00 58.47 237 ALA A CA 1
ATOM 1803 C C . ALA A 1 237 ? -22.842 -2.653 23.191 1.00 58.47 237 ALA A C 1
ATOM 1805 O O . ALA A 1 237 ? -23.885 -3.255 22.919 1.00 58.47 237 ALA A O 1
ATOM 1806 N N . ALA A 1 238 ? -21.898 -3.181 23.971 1.00 63.03 238 ALA A N 1
ATOM 1807 C CA . ALA A 1 238 ? -22.189 -4.358 24.778 1.00 63.03 238 ALA A CA 1
ATOM 1808 C C . ALA A 1 238 ? -23.345 -4.003 25.733 1.00 63.03 238 ALA A C 1
ATOM 1810 O O . ALA A 1 238 ? -23.379 -2.864 26.201 1.00 63.03 238 ALA A O 1
ATOM 1811 N N . PRO A 1 239 ? -24.292 -4.919 26.003 1.00 59.34 239 PRO A N 1
ATOM 1812 C CA . PRO A 1 239 ? -25.321 -4.665 27.001 1.00 59.34 239 PRO A CA 1
ATOM 1813 C C . PRO A 1 239 ? -24.635 -4.345 28.333 1.00 59.34 239 PRO A C 1
ATOM 1815 O O . PRO A 1 239 ? -23.809 -5.133 28.800 1.00 59.34 239 PRO A O 1
ATOM 1818 N N . ASP A 1 240 ? -24.937 -3.171 28.891 1.00 55.97 240 ASP A N 1
ATOM 1819 C CA . ASP A 1 240 ? -24.443 -2.738 30.195 1.00 55.97 240 ASP A CA 1
ATOM 1820 C C . ASP A 1 240 ? -24.790 -3.811 31.230 1.00 55.97 240 ASP A C 1
ATOM 1822 O O . ASP A 1 240 ? -25.951 -4.038 31.560 1.00 55.97 240 ASP A O 1
ATOM 1826 N N . SER A 1 241 ? -23.769 -4.504 31.730 1.00 57.03 241 SER A N 1
ATOM 1827 C CA . SER A 1 241 ? -23.892 -5.436 32.849 1.00 57.03 241 SER A CA 1
ATOM 1828 C C . SER A 1 241 ? -23.682 -4.729 34.190 1.00 57.03 241 SER A C 1
ATOM 1830 O O . SER A 1 241 ? -23.280 -5.369 35.162 1.00 57.03 241 SER A O 1
ATOM 1832 N N . SER A 1 242 ? -23.861 -3.405 34.250 1.00 62.75 242 SER A N 1
ATOM 1833 C CA . SER A 1 242 ? -23.774 -2.672 35.507 1.00 62.75 242 SER A CA 1
ATOM 1834 C C . SER A 1 242 ? -24.980 -3.048 36.378 1.00 62.75 242 SER A C 1
ATOM 1836 O O . SER A 1 242 ? -26.124 -2.951 35.926 1.00 62.75 242 SER A O 1
ATOM 1838 N N . PRO A 1 243 ? -24.762 -3.535 37.614 1.00 68.25 243 PRO A N 1
ATOM 1839 C CA . PRO A 1 243 ? -25.864 -3.773 38.532 1.00 68.25 243 PRO A CA 1
ATOM 1840 C C . PRO A 1 243 ? -26.585 -2.441 38.795 1.00 68.25 243 PRO A C 1
ATOM 1842 O O . PRO A 1 243 ? -25.924 -1.396 38.837 1.00 68.25 243 PRO A O 1
ATOM 1845 N N . PRO A 1 244 ? -27.923 -2.453 38.953 1.00 74.00 244 PRO A N 1
ATOM 1846 C CA . PRO A 1 244 ? -28.675 -1.239 39.230 1.00 74.00 244 PRO A CA 1
ATOM 1847 C C . PRO A 1 244 ? -28.093 -0.540 40.468 1.00 74.00 244 PRO A C 1
ATOM 1849 O O . PRO A 1 244 ? -27.702 -1.224 41.422 1.00 74.00 244 PRO A O 1
ATOM 1852 N N . PRO A 1 245 ? -28.001 0.803 40.463 1.00 73.94 245 PRO A N 1
ATOM 1853 C CA . PRO A 1 245 ? -27.514 1.537 41.619 1.00 73.94 245 PRO A CA 1
ATOM 1854 C C . PRO A 1 245 ? -28.361 1.173 42.848 1.00 73.94 245 PRO A C 1
ATOM 1856 O O . PRO A 1 245 ? -29.580 1.009 42.717 1.00 73.94 245 PRO A O 1
ATOM 1859 N N . PRO A 1 246 ? -27.742 1.012 44.032 1.00 73.19 246 PRO A N 1
ATOM 1860 C CA . PRO A 1 246 ? -28.482 0.702 45.246 1.00 73.19 246 PRO A CA 1
ATOM 1861 C C . PRO A 1 246 ? -29.552 1.778 45.490 1.00 73.19 246 PRO A C 1
ATOM 1863 O O . PRO A 1 246 ? -29.306 2.954 45.198 1.00 73.19 246 PRO A O 1
ATOM 1866 N N . PRO A 1 247 ? -30.742 1.397 45.994 1.00 68.62 247 PRO A N 1
ATOM 1867 C CA . PRO A 1 247 ? -31.815 2.345 46.254 1.00 68.62 247 PRO A CA 1
ATOM 1868 C C . PRO A 1 247 ? -31.298 3.448 47.173 1.00 68.62 247 PRO A C 1
ATOM 1870 O O . PRO A 1 247 ? -30.660 3.166 48.188 1.00 68.62 247 PRO A O 1
ATOM 1873 N N . ALA A 1 248 ? -31.551 4.700 46.787 1.00 60.84 248 ALA A N 1
ATOM 1874 C CA . ALA A 1 248 ? -31.181 5.865 47.571 1.00 60.84 248 ALA A CA 1
ATOM 1875 C C . ALA A 1 248 ? -31.792 5.727 48.970 1.00 60.84 248 ALA A C 1
ATOM 1877 O O . ALA A 1 248 ? -33.002 5.865 49.148 1.00 60.84 248 ALA A O 1
ATOM 1878 N N . SER A 1 249 ? -30.953 5.425 49.960 1.00 57.22 249 SER A N 1
ATOM 1879 C CA . SER A 1 249 ? -31.312 5.567 51.361 1.00 57.22 249 SER A CA 1
ATOM 1880 C C . SER A 1 249 ? -31.695 7.026 51.562 1.00 57.22 249 SER A C 1
ATOM 1882 O O . SER A 1 249 ? -30.854 7.913 51.404 1.00 57.22 249 SER A O 1
ATOM 1884 N N . SER A 1 250 ? -32.974 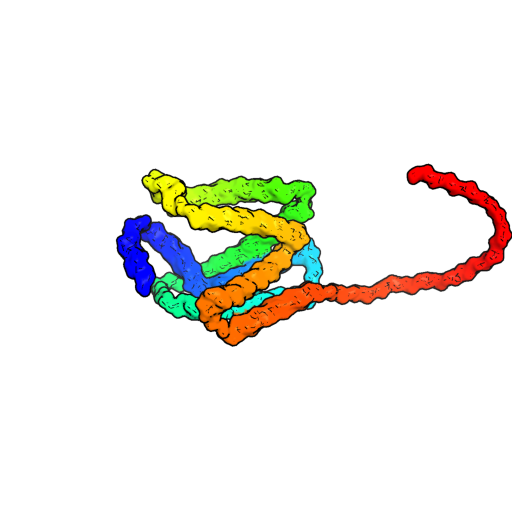7.266 51.837 1.00 48.31 250 SER A N 1
ATOM 1885 C CA . SER A 1 250 ? -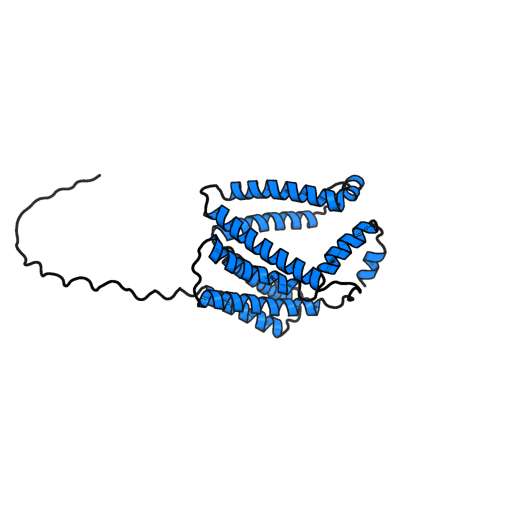33.512 8.567 52.204 1.00 48.31 250 SER A CA 1
ATOM 1886 C C . SER A 1 250 ? -32.649 9.160 53.315 1.00 48.31 250 SER A C 1
ATOM 1888 O O . SER A 1 250 ? -32.704 8.687 54.450 1.00 48.31 250 SER A O 1
ATOM 1890 N N . LEU A 1 251 ? -31.838 10.169 52.981 1.00 46.59 251 LEU A N 1
ATOM 1891 C CA . LEU A 1 251 ? -31.253 11.055 53.976 1.00 46.59 251 LEU A CA 1
ATOM 1892 C C . LEU A 1 251 ? -32.432 11.750 54.660 1.00 46.59 251 LEU A C 1
ATOM 1894 O O . LEU A 1 251 ? -33.049 12.657 54.101 1.00 46.59 251 LEU A O 1
ATOM 1898 N N . SER A 1 252 ? -32.778 11.272 55.849 1.00 44.88 252 SER A N 1
ATOM 1899 C CA . SER A 1 252 ? -33.530 12.038 56.827 1.00 44.88 252 SER A CA 1
ATOM 1900 C C . SER A 1 252 ? -32.786 13.351 57.050 1.00 44.88 252 SER A C 1
ATOM 1902 O O . SER A 1 252 ? -31.616 13.356 57.431 1.00 44.88 252 SER A O 1
ATOM 1904 N N . ALA A 1 253 ? -33.456 14.451 56.719 1.00 43.41 253 ALA A N 1
ATOM 1905 C CA . ALA A 1 253 ? -32.974 15.795 56.960 1.00 43.41 253 ALA A CA 1
ATOM 1906 C C . ALA A 1 253 ? -32.800 16.008 58.467 1.00 43.41 253 ALA A C 1
ATOM 1908 O O . ALA A 1 253 ? -33.763 15.886 59.221 1.00 43.41 253 ALA A O 1
ATOM 1909 N N . GLU A 1 254 ? -31.590 16.365 58.879 1.00 41.94 254 GLU A N 1
ATOM 1910 C CA . GLU A 1 254 ? -31.339 16.998 60.168 1.00 41.94 254 GLU A CA 1
ATOM 1911 C C . GLU A 1 254 ? -30.617 18.322 59.869 1.00 41.94 254 GLU A C 1
ATOM 1913 O O . GLU A 1 254 ? -29.623 18.312 59.133 1.00 41.94 254 GLU A O 1
ATOM 1918 N N . PRO A 1 255 ? -31.148 19.476 60.308 1.00 49.78 255 PRO A N 1
ATOM 1919 C CA . PRO A 1 255 ? -30.491 20.753 60.105 1.00 49.78 255 PRO A CA 1
ATOM 1920 C C . PRO A 1 255 ? -29.485 20.984 61.239 1.00 49.78 255 PRO A C 1
ATOM 1922 O O . PRO A 1 255 ? -29.777 20.669 62.386 1.00 49.78 255 PRO A O 1
ATOM 1925 N N . ASP A 1 256 ? -28.301 21.504 60.906 1.00 40.94 256 ASP A N 1
ATOM 1926 C CA . ASP A 1 256 ? -27.668 22.658 61.570 1.00 40.94 256 ASP A CA 1
ATOM 1927 C C . ASP A 1 256 ? -26.134 22.644 61.465 1.00 40.94 256 ASP A C 1
ATOM 1929 O O . ASP A 1 256 ? -25.464 21.638 61.684 1.00 40.94 256 ASP A O 1
ATOM 1933 N N . GLY A 1 257 ? -25.573 23.833 61.213 1.00 38.06 257 GLY A N 1
ATOM 1934 C CA . GLY A 1 257 ? -24.257 24.203 61.740 1.00 38.06 257 GLY A CA 1
ATOM 1935 C C . GLY A 1 257 ? -23.083 24.230 60.758 1.00 38.06 257 GLY A C 1
ATOM 1936 O O . GLY A 1 257 ? -22.434 23.224 60.516 1.00 38.06 257 GLY A O 1
ATOM 1937 N N . TYR A 1 258 ? -22.777 25.439 60.269 1.00 42.19 258 TYR A N 1
ATOM 1938 C CA . TYR A 1 258 ? -21.437 26.006 60.029 1.00 42.19 258 TYR A CA 1
ATOM 1939 C C . TYR A 1 258 ? -20.247 25.039 59.840 1.00 42.19 258 TYR A C 1
ATOM 1941 O O . TYR A 1 258 ? -19.833 24.369 60.779 1.00 42.19 258 TYR A O 1
ATOM 1949 N N . THR A 1 259 ? -19.534 25.152 58.711 1.00 39.91 259 THR A N 1
ATOM 1950 C CA . THR A 1 259 ? -18.172 25.742 58.663 1.00 39.91 259 THR A CA 1
ATOM 1951 C C . THR A 1 259 ? -17.620 25.715 57.233 1.00 39.91 259 THR A C 1
ATOM 1953 O O . THR A 1 259 ? -17.346 24.672 56.647 1.00 39.91 259 THR A O 1
ATOM 1956 N N . THR A 1 260 ? -17.394 26.910 56.699 1.00 45.00 260 THR A N 1
ATOM 1957 C CA . THR A 1 260 ? -16.589 27.211 55.515 1.00 45.00 260 THR A CA 1
ATOM 1958 C C . THR A 1 260 ? -15.158 26.685 55.667 1.00 45.00 260 THR A C 1
ATOM 1960 O O . THR A 1 260 ? -14.459 27.108 56.585 1.00 45.00 260 THR A O 1
ATOM 1963 N N . LYS A 1 261 ? -14.660 25.873 54.726 1.00 39.25 261 LYS A N 1
ATOM 1964 C CA . LYS A 1 261 ? -13.219 25.821 54.417 1.00 39.25 261 LYS A CA 1
ATOM 1965 C C . LYS A 1 261 ? -12.963 25.682 52.917 1.00 39.25 261 LYS A C 1
ATOM 1967 O O . LYS A 1 261 ? -13.006 24.595 52.352 1.00 39.25 261 LYS A O 1
ATOM 1972 N N . LEU A 1 262 ? -12.629 26.825 52.314 1.00 42.19 262 LEU A N 1
ATOM 1973 C CA . LEU A 1 262 ? -11.712 26.919 51.182 1.00 42.19 262 LEU A CA 1
ATOM 1974 C C . LEU A 1 262 ? -10.412 26.177 51.526 1.00 42.19 262 LEU A C 1
ATOM 1976 O O . LEU A 1 262 ? -9.777 26.527 52.520 1.00 42.19 262 LEU A O 1
ATOM 1980 N N . VAL A 1 263 ? -9.958 25.270 50.661 1.00 39.91 263 VAL A N 1
ATOM 1981 C CA . VAL A 1 263 ? -8.523 25.033 50.455 1.00 39.91 263 VAL A CA 1
ATOM 1982 C C . VAL A 1 263 ? -8.278 24.836 48.964 1.00 39.91 263 VAL A C 1
ATOM 1984 O O . VAL A 1 263 ? -8.700 23.855 48.362 1.00 39.91 263 VAL A O 1
ATOM 1987 N N . ILE A 1 264 ? -7.595 25.826 48.401 1.00 41.16 264 ILE A N 1
ATOM 1988 C CA . ILE A 1 264 ? -6.918 25.803 47.109 1.00 41.16 264 ILE A CA 1
ATOM 1989 C C . ILE A 1 264 ? -5.613 25.021 47.292 1.00 41.16 264 ILE A C 1
ATOM 1991 O O . ILE A 1 264 ? -4.840 25.349 48.198 1.00 41.16 264 ILE A O 1
ATOM 1995 N N . LYS A 1 265 ? -5.337 24.058 46.410 1.00 42.59 265 LYS A N 1
ATOM 1996 C CA . LYS A 1 265 ? -3.984 23.798 45.905 1.00 42.59 265 LYS A CA 1
ATOM 1997 C C . LYS A 1 265 ? -4.026 23.049 44.583 1.00 42.59 265 LYS A C 1
ATOM 1999 O O . LYS A 1 265 ? -4.813 22.084 44.495 1.00 42.59 265 LYS A O 1
#

Sequence (265 aa):
KGLRIARSEGWYPLPIRRLTAGISLSLCVPGHQVMYQFKILTTAVFSVLMLKKSLSRLQWVSLVILFTGIAIVQVTQEEGRSGRDRAPGQNYLVGLLAVLVSCVSSGFAGVYFEKILKGTSASIWLRNVQLGIFGTLLGLAALWGKDGPAIAEKGFFFAYTPMVWSVVLNQAVGGLLVAMVVKYADNILKGFAASLSIIISTVASVHIFGFHVDLFFALGASLVIGAVYLYSLPKPAAPDSSPPPPPASSLSAEPDGYTTKLVIK

Nearest PDB structures (foldseek):
  6xbo-assembly1_A  TM=7.612E-01  e=1.388E-12  Mus musculus
  6oh4-assembly2_B  TM=7.473E-01  e=2.815E-12  Mus musculus
  6oh3-assembly1_A  TM=7.142E-01  e=2.331E-12  Mus musculus
  6i1z-assembly1_B  TM=7.872E-01  e=2.772E-08  Zea mays
  5oge-assembly2_B  TM=6.946E-01  e=1.124E-03  Saccharomyces cerevisiae S288C

pLDDT: mean 72.07, std 18.28, range [27.91, 93.56]

Secondary structure (DSSP, 8-state):
-HHHHTTT---S-HHHHHHHHHHHHHT--TTHHHHHTHHHHHHHHHHHHHH-----HHHHHHHHHHHHHHHHHHHHHHHTT----PPTT--HHHHHHHHHHHHHHHHHHHHHHHHHHHHS-S-HHHHHHHHHHHHHHHHHHHHHHHHHHHHHHH-TTTT--HHHHHHHHHHHHHHHHHHHHHHHS-HHHHHHHHHHHHHHHHHHHHHHH-PPPPHHHHHHHHHHHHHHHHHHSPPPPPP--PPPPPP------------------

InterPro domains:
  IPR007271 Nucleotide-sugar transporter [PF04142] (32-232)
  IPR007271 Nucleotide-sugar transporter [PTHR10231] (30-239)
  IPR037185 Multidrug transporter EmrE superfamily [SSF103481] (34-76)

Organism: Chiloscyllium punctatum (NCBI:txid137246)

Radius of gyration: 27.41 Å; Cα contacts (8 Å, |Δi|>4): 164; chains: 1; bounding box: 62×50×95 Å